Protein AF-A0A9E5Z698-F1 (afdb_monomer_lite)

Structure (mmCIF, N/CA/C/O backbone):
data_AF-A0A9E5Z698-F1
#
_entry.id   AF-A0A9E5Z698-F1
#
loop_
_atom_site.group_PDB
_atom_site.id
_atom_site.type_symbol
_atom_site.label_atom_id
_atom_site.label_alt_id
_atom_site.label_comp_id
_atom_site.label_asym_id
_atom_site.label_entity_id
_atom_site.label_seq_id
_atom_site.pdbx_PDB_ins_code
_atom_site.Cartn_x
_atom_site.Cartn_y
_atom_site.Cartn_z
_atom_site.occupancy
_atom_site.B_iso_or_equiv
_atom_site.auth_seq_id
_atom_site.auth_comp_id
_atom_site.auth_asym_id
_atom_site.auth_atom_id
_atom_site.pdbx_PDB_model_num
ATOM 1 N N . MET A 1 1 ? 15.692 11.406 37.529 1.00 31.20 1 MET A N 1
ATOM 2 C CA . MET A 1 1 ? 16.371 11.107 36.253 1.00 31.20 1 MET A CA 1
ATOM 3 C C . MET A 1 1 ? 15.359 10.442 35.340 1.00 31.20 1 MET A C 1
ATOM 5 O O . MET A 1 1 ? 14.757 9.471 35.776 1.00 31.20 1 MET A O 1
ATOM 9 N N . GLY A 1 2 ? 15.161 10.997 34.141 1.00 33.66 2 GLY A N 1
ATOM 10 C CA . GLY A 1 2 ? 14.439 10.350 33.042 1.00 33.66 2 GLY A CA 1
ATOM 11 C C . GLY A 1 2 ? 12.948 10.669 32.906 1.00 33.66 2 GLY A C 1
ATOM 12 O O . GLY A 1 2 ? 12.160 9.744 32.759 1.00 33.66 2 GLY A O 1
ATOM 13 N N . GLY A 1 3 ? 12.548 11.944 32.961 1.00 28.53 3 GLY A N 1
ATOM 14 C CA . GLY A 1 3 ? 11.295 12.363 32.324 1.00 28.53 3 GLY A CA 1
ATOM 15 C C . GLY A 1 3 ? 11.571 12.465 30.830 1.00 28.53 3 GLY A C 1
ATOM 16 O O . GLY A 1 3 ? 12.417 13.264 30.448 1.00 28.53 3 GLY A O 1
ATOM 17 N N . GLY A 1 4 ? 10.965 11.586 30.032 1.00 28.39 4 GLY A N 1
ATOM 18 C CA . GLY A 1 4 ? 11.134 11.583 28.583 1.00 28.39 4 GLY A CA 1
ATOM 19 C C . GLY A 1 4 ? 10.630 12.896 28.005 1.00 28.39 4 GLY A C 1
ATOM 20 O O . GLY A 1 4 ? 9.456 13.230 28.174 1.00 28.39 4 GLY A O 1
ATOM 21 N N . ASP A 1 5 ? 11.535 13.631 27.369 1.00 34.22 5 ASP A N 1
ATOM 22 C CA . ASP A 1 5 ? 11.196 14.793 26.568 1.00 34.22 5 ASP A CA 1
ATOM 23 C C . ASP A 1 5 ? 10.186 14.370 25.498 1.00 34.22 5 ASP A C 1
ATOM 25 O O . AS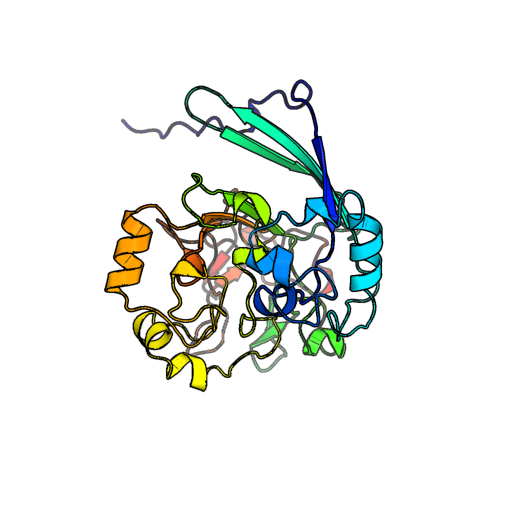P A 1 5 ? 10.372 13.391 24.770 1.00 34.22 5 ASP A O 1
ATOM 29 N N . ALA A 1 6 ? 9.064 15.083 25.462 1.00 36.31 6 ALA A N 1
ATOM 30 C CA . ALA A 1 6 ? 8.099 14.965 24.391 1.00 36.31 6 ALA A CA 1
ATOM 31 C C . ALA A 1 6 ? 8.796 15.376 23.089 1.00 36.31 6 ALA A C 1
ATOM 33 O O . ALA A 1 6 ? 9.269 16.506 22.982 1.00 36.31 6 ALA A O 1
ATOM 34 N N . LEU A 1 7 ? 8.854 14.459 22.121 1.00 40.78 7 LEU A N 1
ATOM 35 C CA . LEU A 1 7 ? 9.274 14.745 20.752 1.00 40.78 7 LEU A CA 1
ATOM 36 C C . LEU A 1 7 ? 8.533 15.997 20.264 1.00 40.78 7 LEU A C 1
ATOM 38 O O . LEU A 1 7 ? 7.302 16.007 20.167 1.00 40.78 7 LEU A O 1
ATOM 42 N N . ALA A 1 8 ? 9.285 17.060 19.996 1.00 38.28 8 ALA A N 1
ATOM 43 C CA . ALA A 1 8 ? 8.793 18.299 19.418 1.00 38.28 8 ALA A CA 1
ATOM 44 C C . ALA A 1 8 ? 8.480 18.061 17.929 1.00 38.28 8 ALA A C 1
ATOM 46 O O . ALA A 1 8 ? 9.230 18.472 17.059 1.00 38.28 8 ALA A O 1
ATOM 47 N N . GLY A 1 9 ? 7.401 17.325 17.646 1.00 49.19 9 GLY A N 1
ATOM 48 C CA . GLY A 1 9 ? 7.034 16.895 16.294 1.00 49.19 9 GLY A CA 1
ATOM 49 C C . GLY A 1 9 ? 6.536 18.021 15.375 1.00 49.19 9 GLY A C 1
ATOM 50 O O . GLY A 1 9 ? 6.539 19.200 15.729 1.00 49.19 9 GLY A O 1
ATOM 51 N N . ALA A 1 10 ? 6.028 17.624 14.199 1.00 57.12 10 ALA A N 1
ATOM 52 C CA . ALA A 1 10 ? 5.515 18.434 13.074 1.00 57.12 10 ALA A CA 1
ATOM 53 C C . ALA A 1 10 ? 4.563 19.617 13.399 1.00 57.12 10 ALA A C 1
ATOM 55 O O . ALA A 1 10 ? 4.163 20.361 12.500 1.00 57.12 10 ALA A O 1
ATOM 56 N N . THR A 1 11 ? 4.174 19.798 14.662 1.00 60.88 11 THR A N 1
ATOM 57 C CA . THR A 1 11 ? 3.397 20.926 15.189 1.00 60.88 11 THR A CA 1
ATOM 58 C C . THR A 1 11 ? 4.158 22.253 15.201 1.00 60.88 11 THR A C 1
ATOM 60 O O . THR A 1 11 ? 3.515 23.296 15.270 1.00 60.88 11 THR A O 1
ATOM 63 N N . ASN A 1 12 ? 5.493 22.236 15.124 1.00 78.44 12 ASN A N 1
ATOM 64 C CA . ASN A 1 12 ? 6.317 23.455 15.118 1.00 78.44 12 ASN A CA 1
ATOM 65 C C . ASN A 1 12 ? 6.592 24.017 13.714 1.00 78.44 12 ASN A C 1
ATOM 67 O O . ASN A 1 12 ? 7.141 25.110 13.587 1.00 78.44 12 ASN A O 1
ATOM 71 N N . VAL A 1 13 ? 6.217 23.290 12.659 1.00 88.94 13 VAL A N 1
ATOM 72 C CA . VAL A 1 13 ? 6.387 23.754 11.280 1.00 88.94 13 VAL A CA 1
ATOM 73 C C . VAL A 1 13 ? 5.303 24.785 10.959 1.00 88.94 13 VAL A C 1
ATOM 75 O O . VAL A 1 13 ? 4.109 24.476 10.995 1.00 88.94 13 VAL A O 1
ATOM 78 N N . ASP A 1 14 ? 5.705 26.002 10.580 1.00 92.38 14 ASP A N 1
ATOM 79 C CA . ASP A 1 14 ? 4.789 26.986 9.995 1.00 92.38 14 ASP A CA 1
ATOM 80 C C . ASP A 1 14 ? 4.439 26.592 8.554 1.00 92.38 14 ASP A C 1
ATOM 82 O O . ASP A 1 14 ? 4.989 27.100 7.574 1.00 92.38 14 ASP A O 1
ATOM 86 N N . TRP A 1 15 ? 3.497 25.662 8.420 1.00 93.38 15 TRP A N 1
ATOM 87 C CA . TRP A 1 15 ? 3.056 25.151 7.127 1.00 93.38 15 TRP A CA 1
ATOM 88 C C . TRP A 1 15 ? 2.440 26.209 6.205 1.00 93.38 15 TRP A C 1
ATOM 90 O O . TRP A 1 15 ? 2.334 25.951 5.009 1.00 93.38 15 TRP A O 1
ATOM 100 N N . ALA A 1 16 ? 2.015 27.370 6.716 1.00 93.75 16 ALA A N 1
ATOM 101 C CA . ALA A 1 16 ? 1.515 28.444 5.859 1.00 93.75 16 ALA A CA 1
ATOM 102 C C . ALA A 1 16 ? 2.648 29.093 5.045 1.00 93.75 16 ALA A C 1
ATOM 104 O O . ALA A 1 16 ? 2.404 29.604 3.953 1.00 93.75 16 ALA A O 1
ATOM 105 N N . SER A 1 17 ? 3.883 29.032 5.552 1.00 94.69 17 SER A N 1
ATOM 106 C CA . SER A 1 17 ? 5.086 29.515 4.865 1.00 94.69 17 SER A CA 1
ATOM 107 C C . SER A 1 17 ? 5.696 28.498 3.889 1.00 94.69 17 SER A C 1
ATOM 109 O O . SER A 1 17 ? 6.473 28.874 3.010 1.00 94.69 17 SER A O 1
ATOM 111 N N . VAL A 1 18 ? 5.343 27.212 4.010 1.00 96.62 18 VAL A N 1
ATOM 112 C CA . VAL A 1 18 ? 5.910 26.133 3.190 1.00 96.62 18 VAL A CA 1
ATOM 113 C C . VAL A 1 18 ? 5.183 26.056 1.838 1.00 96.62 18 VAL A C 1
ATOM 115 O O . VAL A 1 18 ? 3.960 25.897 1.811 1.00 96.62 18 VAL A O 1
A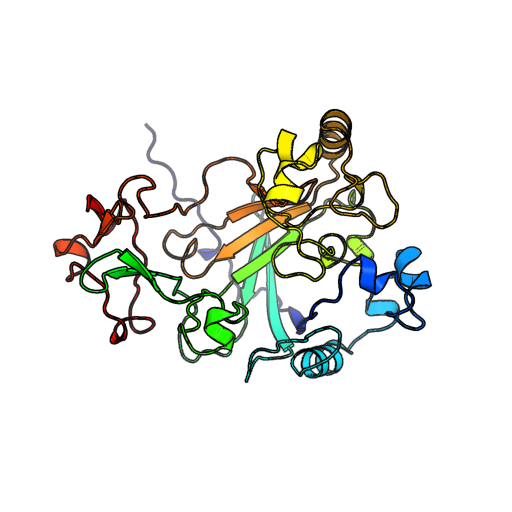TOM 118 N N . PRO A 1 19 ? 5.885 26.100 0.691 1.00 96.81 19 PRO A N 1
ATOM 119 C CA . PRO A 1 19 ? 5.248 25.984 -0.618 1.00 96.81 19 PRO A CA 1
ATOM 120 C C . PRO A 1 19 ? 4.471 24.674 -0.781 1.00 96.81 19 PRO A C 1
ATOM 122 O O . PRO A 1 19 ? 4.991 23.593 -0.513 1.00 96.81 19 PRO A O 1
ATOM 125 N N . THR A 1 20 ? 3.236 24.768 -1.274 1.00 98.00 20 THR A N 1
ATOM 126 C CA . THR A 1 20 ? 2.413 23.594 -1.595 1.00 98.00 20 THR A CA 1
ATOM 127 C C . THR A 1 20 ? 2.609 23.184 -3.049 1.00 98.00 20 THR A C 1
ATOM 129 O O . THR A 1 20 ? 2.486 24.003 -3.962 1.00 98.00 20 THR A O 1
ATOM 132 N N . LYS A 1 21 ? 2.879 21.897 -3.273 1.00 97.94 21 LYS A N 1
ATOM 133 C CA . LYS A 1 21 ? 2.807 21.251 -4.587 1.00 97.94 21 LYS A CA 1
ATOM 134 C C . LYS A 1 21 ? 1.516 20.452 -4.672 1.00 97.94 21 LYS A C 1
ATOM 136 O O . LYS A 1 21 ? 1.153 19.774 -3.721 1.00 97.94 21 LYS A O 1
ATOM 141 N N . THR A 1 22 ? 0.831 20.532 -5.807 1.00 97.38 22 THR A N 1
ATOM 142 C CA . THR A 1 22 ? -0.316 19.661 -6.083 1.00 97.38 22 THR A CA 1
ATOM 143 C C . THR A 1 22 ? 0.152 18.538 -6.995 1.00 97.38 22 THR A C 1
ATOM 145 O O . THR A 1 22 ? 0.669 18.808 -8.076 1.00 97.38 22 THR A O 1
ATOM 148 N N . ILE A 1 23 ? 0.004 17.302 -6.533 1.00 95.19 23 ILE A N 1
ATOM 149 C CA . ILE A 1 23 ? 0.318 16.076 -7.262 1.00 95.19 23 ILE A CA 1
ATOM 150 C C . ILE A 1 23 ? -1.016 15.416 -7.598 1.00 95.19 23 ILE A C 1
ATOM 152 O O . ILE A 1 23 ? -1.781 15.075 -6.696 1.00 95.19 23 ILE A O 1
ATOM 156 N N . LYS A 1 24 ? -1.314 15.246 -8.886 1.00 95.81 24 LYS A N 1
ATOM 157 C CA . LYS A 1 24 ? -2.514 14.528 -9.316 1.00 95.81 24 LYS A CA 1
ATOM 158 C C . LYS A 1 24 ? -2.231 13.029 -9.238 1.00 95.81 24 LYS A C 1
ATOM 160 O O . LYS A 1 24 ? -1.374 12.520 -9.949 1.00 95.81 24 LYS A O 1
ATOM 165 N N . LEU A 1 25 ? -2.919 12.337 -8.338 1.00 95.38 25 LEU A N 1
ATOM 166 C CA . LEU A 1 25 ? -2.913 10.880 -8.257 1.00 95.38 25 LEU A CA 1
ATOM 167 C C . LEU A 1 25 ? -4.099 10.336 -9.045 1.00 95.38 25 LEU A C 1
ATOM 169 O O . LEU A 1 25 ? -5.169 10.945 -9.035 1.00 95.38 25 LEU A O 1
ATOM 173 N N . PHE A 1 26 ? -3.936 9.171 -9.663 1.00 96.00 26 PHE A N 1
ATOM 174 C CA . PHE A 1 26 ? -5.009 8.496 -10.385 1.00 96.00 26 PHE A CA 1
ATOM 175 C C . PHE A 1 26 ? -5.160 7.038 -9.957 1.00 96.00 26 PHE A C 1
ATOM 177 O O . PHE A 1 26 ? -4.260 6.453 -9.354 1.00 96.00 26 PHE A O 1
ATOM 184 N N . TRP A 1 27 ? -6.328 6.467 -10.238 1.00 94.94 27 TRP A N 1
ATOM 185 C CA . TRP A 1 27 ? -6.622 5.060 -10.013 1.00 94.94 27 TRP A CA 1
ATOM 186 C C . TRP A 1 27 ? -5.911 4.190 -11.060 1.00 94.94 27 TRP A C 1
ATOM 188 O O . TRP A 1 27 ? -6.238 4.310 -12.237 1.00 94.94 27 TRP A O 1
ATOM 198 N N . PRO A 1 28 ? -4.961 3.317 -10.673 1.00 93.81 28 PRO A N 1
ATOM 199 C CA . PRO A 1 28 ? -4.134 2.597 -11.641 1.00 93.81 28 PRO A CA 1
ATOM 200 C C . PRO A 1 28 ? -4.783 1.313 -12.185 1.00 93.81 28 PRO A C 1
ATOM 202 O O . PRO A 1 28 ? -4.219 0.697 -13.089 1.00 93.81 28 PRO A O 1
ATOM 205 N N . GLY A 1 29 ? -5.926 0.886 -11.635 1.00 93.44 29 GLY A N 1
ATOM 206 C CA . GLY A 1 29 ? -6.492 -0.440 -11.895 1.00 93.44 29 GLY A CA 1
ATOM 207 C C . GLY A 1 29 ? -5.489 -1.568 -11.623 1.00 93.44 29 GLY A C 1
ATOM 208 O O . GLY A 1 29 ? -4.556 -1.422 -10.830 1.00 93.44 29 GLY A O 1
ATOM 209 N N . GLN A 1 30 ? -5.651 -2.681 -12.328 1.00 93.88 30 GLN A N 1
ATOM 210 C CA . GLN A 1 30 ? -4.790 -3.865 -12.297 1.00 93.88 30 GLN A CA 1
ATOM 211 C C . GLN A 1 30 ? -3.636 -3.781 -13.317 1.00 93.88 30 GLN A C 1
ATOM 213 O O . GLN A 1 30 ? -3.259 -4.774 -13.930 1.00 93.88 30 GLN A O 1
ATOM 218 N N . SER A 1 31 ? -3.050 -2.592 -13.512 1.00 95.56 31 SER A N 1
ATOM 219 C CA . SER A 1 31 ? -1.882 -2.387 -14.388 1.00 95.56 31 SER A CA 1
ATOM 220 C C . SER A 1 31 ? -0.585 -2.875 -13.728 1.00 95.56 31 SER A C 1
ATOM 222 O O . SER A 1 31 ? 0.236 -2.091 -13.254 1.00 95.56 31 SER A O 1
ATOM 224 N N . THR A 1 32 ? -0.403 -4.190 -13.644 1.00 97.06 32 THR A N 1
ATOM 225 C CA . THR A 1 32 ? 0.756 -4.803 -12.979 1.00 97.06 32 THR A CA 1
ATOM 226 C C . THR A 1 32 ? 2.066 -4.594 -13.746 1.00 97.06 32 THR A C 1
ATOM 228 O O . THR A 1 32 ? 2.102 -4.188 -14.909 1.00 97.06 32 THR A O 1
ATOM 231 N N . TYR A 1 33 ? 3.181 -4.886 -13.082 1.00 97.50 33 TYR A N 1
ATOM 232 C CA . TYR A 1 33 ? 4.534 -4.884 -13.622 1.00 97.50 33 TYR A CA 1
ATOM 233 C C . TYR A 1 33 ? 4.625 -5.725 -14.895 1.00 97.50 33 TYR A C 1
ATOM 235 O O . TYR A 1 33 ? 5.267 -5.303 -15.861 1.00 97.50 33 TYR A O 1
ATOM 243 N N . GLN A 1 34 ? 3.971 -6.888 -14.884 1.00 97.25 34 GLN A N 1
ATOM 244 C CA . GLN A 1 34 ? 3.877 -7.812 -16.004 1.00 97.25 34 GLN A CA 1
ATOM 245 C C . GLN A 1 34 ? 3.001 -7.236 -17.116 1.00 97.25 34 GLN A C 1
ATOM 247 O O . GLN A 1 34 ? 3.456 -7.173 -18.259 1.00 97.25 34 GLN A O 1
ATOM 252 N N . TRP A 1 35 ? 1.806 -6.721 -16.795 1.00 97.19 35 TRP A N 1
ATOM 253 C CA . TRP A 1 35 ? 0.937 -6.087 -17.789 1.00 97.19 35 TRP A CA 1
ATOM 254 C C . TRP A 1 35 ? 1.653 -4.955 -18.534 1.00 97.19 35 TRP A C 1
ATOM 256 O O . TRP A 1 35 ? 1.684 -4.944 -19.767 1.00 97.19 35 TRP A O 1
ATOM 266 N N . LEU A 1 36 ? 2.322 -4.063 -17.795 1.00 97.00 36 LEU A N 1
ATOM 267 C CA . LEU A 1 36 ? 3.066 -2.921 -18.335 1.00 97.00 36 LEU A CA 1
ATOM 268 C C . LEU A 1 36 ? 4.200 -3.314 -19.298 1.00 97.00 36 LEU A C 1
ATOM 270 O O . LEU A 1 36 ? 4.611 -2.503 -20.130 1.00 97.00 36 LEU A O 1
ATOM 274 N N . ARG A 1 37 ? 4.719 -4.541 -19.185 1.00 97.00 37 ARG A N 1
ATOM 275 C CA . ARG A 1 37 ? 5.798 -5.101 -20.022 1.00 97.00 37 ARG A CA 1
ATOM 276 C C . ARG A 1 37 ? 5.281 -6.050 -21.097 1.00 97.00 37 ARG A C 1
ATOM 278 O O . ARG A 1 37 ? 6.028 -6.440 -21.996 1.00 97.00 37 ARG A O 1
ATOM 285 N N . SER A 1 38 ? 3.999 -6.386 -21.053 1.00 96.50 38 SER A N 1
ATOM 286 C CA . SER A 1 38 ? 3.346 -7.245 -22.031 1.00 96.50 38 SER A CA 1
ATOM 287 C C . SER A 1 38 ? 2.900 -6.459 -23.275 1.00 96.50 38 SER A C 1
ATOM 289 O O . SER A 1 38 ? 2.701 -5.245 -23.206 1.00 96.50 38 SER A O 1
ATOM 291 N N . PRO A 1 39 ? 2.652 -7.125 -24.418 1.00 96.31 39 PRO A N 1
ATOM 292 C CA . PRO A 1 39 ? 2.066 -6.488 -25.602 1.00 96.31 39 PRO A CA 1
ATOM 293 C C . PRO A 1 39 ? 0.713 -5.787 -25.372 1.00 96.31 39 PRO A C 1
ATOM 295 O O . PRO A 1 39 ? 0.286 -4.998 -26.220 1.00 96.31 39 PRO A O 1
ATOM 298 N N . GLU A 1 40 ? 0.030 -6.063 -24.256 1.00 95.25 40 GLU A N 1
ATOM 299 C CA . GLU A 1 40 ? -1.229 -5.412 -23.885 1.00 95.25 40 GLU A CA 1
ATOM 300 C C . GLU A 1 40 ? -1.035 -3.936 -23.523 1.00 95.25 40 GLU A C 1
ATOM 302 O O . GLU A 1 40 ? -1.906 -3.114 -23.828 1.00 95.25 40 GLU A O 1
ATOM 307 N N . HIS A 1 41 ? 0.149 -3.561 -23.020 1.00 95.75 41 HIS A N 1
ATOM 308 C CA . HIS A 1 41 ? 0.581 -2.168 -22.907 1.00 95.75 41 HIS A CA 1
ATOM 309 C C . HIS A 1 41 ? 1.040 -1.638 -24.279 1.00 95.75 41 HIS A C 1
ATOM 311 O O . HIS A 1 41 ? 2.214 -1.374 -24.566 1.00 95.75 41 HIS A O 1
ATOM 317 N N . LYS A 1 42 ? 0.065 -1.559 -25.190 1.00 92.31 42 LYS A N 1
ATOM 318 C CA . LYS A 1 42 ? 0.253 -1.338 -26.627 1.00 92.31 42 LYS A CA 1
ATOM 319 C C . LYS A 1 42 ? 1.165 -0.147 -26.911 1.00 92.31 42 LYS A C 1
ATOM 321 O O . LYS A 1 42 ? 0.828 0.988 -26.585 1.00 92.31 42 LYS A O 1
ATOM 326 N N . ARG A 1 43 ? 2.234 -0.401 -27.676 1.00 89.00 43 ARG A N 1
ATOM 327 C CA . ARG A 1 43 ? 3.207 0.601 -28.166 1.00 89.00 43 ARG A CA 1
ATOM 328 C C . ARG A 1 43 ? 4.081 1.245 -27.075 1.00 89.00 43 ARG A C 1
ATOM 330 O O . ARG A 1 43 ? 4.775 2.204 -27.392 1.00 89.00 43 ARG A O 1
ATOM 337 N N . ALA A 1 44 ? 4.055 0.728 -25.846 1.00 94.94 44 ALA A N 1
ATOM 338 C CA . ALA A 1 44 ? 4.850 1.234 -24.723 1.00 94.94 44 ALA A CA 1
ATOM 339 C C . ALA A 1 44 ? 5.537 0.119 -23.908 1.00 94.94 44 ALA A C 1
ATOM 341 O O . ALA A 1 44 ? 6.349 0.394 -23.025 1.00 94.94 44 ALA A O 1
ATOM 342 N N . ASN A 1 45 ? 5.252 -1.152 -24.197 1.00 95.75 45 ASN A N 1
ATOM 343 C CA . ASN A 1 45 ? 5.783 -2.277 -23.437 1.00 95.75 45 ASN A CA 1
ATOM 344 C C . ASN A 1 45 ? 7.310 -2.417 -23.546 1.00 95.75 45 ASN A C 1
ATOM 346 O O . ASN A 1 45 ? 7.976 -2.603 -22.533 1.00 95.75 45 ASN A O 1
ATOM 350 N N . LEU A 1 46 ? 7.879 -2.247 -24.746 1.00 96.38 46 LEU A N 1
ATOM 351 C CA . LEU A 1 46 ? 9.334 -2.290 -24.952 1.00 96.38 46 LEU A CA 1
ATOM 352 C C . LEU A 1 46 ? 10.041 -1.143 -24.222 1.00 96.38 46 LEU A C 1
ATOM 354 O O . LEU A 1 46 ? 11.011 -1.368 -23.512 1.00 96.38 46 LEU A O 1
ATOM 358 N N . GLN A 1 47 ? 9.493 0.067 -24.323 1.00 97.06 47 GLN A N 1
ATOM 359 C CA . GLN A 1 47 ? 9.978 1.252 -23.614 1.00 97.06 47 GLN A CA 1
ATOM 360 C C . GLN A 1 47 ? 9.962 1.044 -22.096 1.00 97.06 47 GLN A C 1
ATOM 362 O O . GLN A 1 47 ? 10.879 1.450 -21.385 1.00 97.06 47 GLN A O 1
ATOM 367 N N . THR A 1 48 ? 8.926 0.370 -21.596 1.00 96.31 48 THR A N 1
ATOM 368 C CA . THR A 1 48 ? 8.809 0.036 -20.177 1.00 96.31 48 THR A CA 1
ATOM 369 C C . THR A 1 48 ? 9.858 -0.992 -19.744 1.00 96.31 48 THR A C 1
ATOM 371 O O . THR A 1 48 ? 10.440 -0.852 -18.668 1.00 96.31 48 THR A O 1
ATOM 374 N N . ILE A 1 49 ? 10.135 -2.008 -20.569 1.00 95.81 49 ILE A N 1
ATOM 375 C CA . ILE A 1 49 ? 11.218 -2.978 -20.328 1.00 95.81 49 ILE A CA 1
ATOM 376 C C . ILE A 1 49 ? 12.576 -2.263 -20.286 1.00 95.81 49 ILE A C 1
ATOM 378 O O . ILE A 1 49 ? 13.391 -2.552 -19.419 1.00 95.81 49 ILE A O 1
ATOM 382 N N . GLU A 1 50 ? 12.786 -1.275 -21.157 1.00 96.44 50 GLU A N 1
ATOM 383 C CA . GLU A 1 50 ? 14.003 -0.452 -21.220 1.00 96.44 50 GLU A CA 1
ATOM 384 C C . GLU A 1 50 ? 14.129 0.578 -20.076 1.00 96.44 50 GLU A C 1
ATOM 386 O O . GLU A 1 50 ? 15.079 1.361 -20.050 1.00 96.44 50 GLU A O 1
ATOM 391 N N . GLY A 1 51 ? 13.194 0.601 -19.119 1.00 96.12 51 GLY A N 1
ATOM 392 C CA . GLY A 1 51 ? 13.269 1.480 -17.949 1.00 96.12 51 GLY A CA 1
ATOM 393 C C . GLY A 1 51 ? 12.756 2.904 -18.186 1.00 96.12 51 GLY A C 1
ATOM 394 O O . GLY A 1 51 ? 12.942 3.771 -17.326 1.00 96.12 51 GLY A O 1
ATOM 395 N N . GLN A 1 52 ? 12.096 3.176 -19.320 1.00 97.25 52 GLN A N 1
ATOM 396 C CA . GLN A 1 52 ? 11.568 4.506 -19.629 1.00 97.25 52 GLN A CA 1
ATOM 397 C C . GLN A 1 52 ? 10.530 4.946 -18.587 1.00 97.25 52 GLN A C 1
ATOM 399 O O . GLN A 1 52 ? 9.738 4.146 -18.084 1.00 97.25 52 GLN A O 1
ATOM 404 N N . ALA A 1 53 ? 10.540 6.242 -18.264 1.00 97.19 53 ALA A N 1
ATOM 405 C CA . ALA A 1 53 ? 9.601 6.815 -17.313 1.00 97.19 53 ALA A CA 1
ATOM 406 C C . ALA A 1 53 ? 8.177 6.873 -17.877 1.00 97.19 53 ALA A C 1
ATOM 408 O O . ALA A 1 53 ? 7.985 7.231 -19.042 1.00 97.19 53 ALA A O 1
ATOM 409 N N . CYS A 1 54 ? 7.175 6.621 -17.030 1.00 94.81 54 CYS A N 1
ATOM 410 C CA . CYS A 1 54 ? 5.760 6.645 -17.425 1.00 94.81 54 CYS A CA 1
ATOM 411 C C . CYS A 1 54 ? 5.367 8.001 -18.036 1.00 94.81 54 CYS A C 1
ATOM 413 O O . CYS A 1 54 ? 4.686 8.075 -19.058 1.00 94.81 54 CYS A O 1
ATOM 415 N N . THR A 1 55 ? 5.875 9.088 -17.450 1.00 94.69 55 THR A N 1
ATOM 416 C CA . THR A 1 55 ? 5.629 10.471 -17.882 1.00 94.69 55 THR A CA 1
ATOM 417 C C . THR A 1 55 ? 6.289 10.829 -19.210 1.00 94.69 55 THR A C 1
ATOM 419 O O . THR A 1 55 ? 5.994 11.881 -19.761 1.00 94.69 55 THR A O 1
ATOM 422 N N . ALA A 1 56 ? 7.150 9.980 -19.775 1.00 95.56 56 ALA A N 1
ATOM 423 C CA . ALA A 1 56 ? 7.653 10.215 -21.123 1.00 95.56 56 ALA A CA 1
ATOM 424 C C . ALA A 1 56 ? 6.562 10.018 -22.193 1.00 95.56 56 ALA A C 1
ATOM 426 O O . ALA A 1 56 ? 6.673 10.591 -23.275 1.00 95.56 56 ALA A O 1
ATOM 427 N N . CYS A 1 57 ? 5.522 9.232 -21.886 1.00 95.62 57 CYS A N 1
ATOM 428 C CA . CYS A 1 57 ? 4.356 9.034 -22.751 1.00 95.62 57 CYS A CA 1
ATOM 429 C C . CYS A 1 57 ? 3.072 9.618 -22.140 1.00 95.62 57 CYS A C 1
ATOM 431 O O . CYS A 1 57 ? 2.315 10.257 -22.856 1.00 95.62 57 CYS A O 1
ATOM 433 N N . HIS A 1 58 ? 2.865 9.458 -20.827 1.00 94.50 58 HIS A N 1
ATOM 434 C CA . HIS A 1 58 ? 1.609 9.775 -20.128 1.00 94.50 58 HIS A CA 1
ATOM 435 C C . HIS A 1 58 ? 1.629 11.107 -19.358 1.00 94.50 58 HIS A C 1
ATOM 437 O O . HIS A 1 58 ? 1.011 11.239 -18.300 1.00 94.50 58 HIS A O 1
ATOM 443 N N . LEU A 1 59 ? 2.385 12.104 -19.826 1.00 94.25 59 LEU A N 1
ATOM 444 C CA . LEU A 1 59 ? 2.468 13.392 -19.133 1.00 94.25 59 LEU A CA 1
ATOM 445 C C . LEU A 1 59 ? 1.119 14.130 -19.167 1.00 94.25 59 LEU A C 1
ATOM 447 O O . LEU A 1 59 ? 0.643 14.479 -20.244 1.00 94.25 59 LEU A O 1
ATOM 451 N N . ASN A 1 60 ? 0.575 14.471 -17.994 1.00 94.19 60 ASN A N 1
ATOM 452 C CA . ASN A 1 60 ? -0.719 15.151 -17.824 1.00 94.19 60 ASN A CA 1
ATOM 453 C C . ASN A 1 60 ? -1.946 14.319 -18.254 1.00 94.19 60 ASN A C 1
ATOM 455 O O . ASN A 1 60 ? -3.015 14.884 -18.494 1.00 94.19 60 ASN A O 1
ATOM 459 N N . GLU A 1 61 ? -1.813 12.994 -18.360 1.00 96.00 61 GLU A N 1
ATOM 460 C CA . GLU A 1 61 ? -2.915 12.090 -18.722 1.00 96.00 61 GLU A CA 1
ATOM 461 C C . GLU A 1 61 ? -3.601 11.458 -17.498 1.00 96.00 61 GLU A C 1
ATOM 463 O O . GLU A 1 61 ? -4.524 10.659 -17.646 1.00 96.00 61 GLU A O 1
ATOM 468 N N . GLU A 1 62 ? -3.193 11.809 -16.273 1.00 95.62 62 GLU A N 1
ATOM 469 C CA . GLU A 1 62 ? -3.663 11.169 -15.037 1.00 95.62 62 GLU A CA 1
ATOM 470 C C . GLU A 1 62 ? -5.190 11.251 -14.884 1.00 95.62 62 GLU A C 1
ATOM 472 O O . GLU A 1 62 ? -5.823 10.307 -14.415 1.00 95.62 62 GLU A O 1
ATOM 477 N N . GLU A 1 63 ? -5.801 12.359 -15.316 1.00 96.38 63 GLU A N 1
ATOM 478 C CA . GLU A 1 63 ? -7.257 12.547 -15.271 1.00 96.38 63 GLU A CA 1
ATOM 479 C C . GLU A 1 63 ? -8.010 11.665 -16.263 1.00 96.38 63 GLU A C 1
ATOM 481 O O . GLU A 1 63 ? -9.012 11.046 -15.899 1.00 96.38 63 GLU A O 1
ATOM 486 N N . GLU A 1 64 ? -7.518 11.569 -17.496 1.00 96.00 64 GLU A N 1
ATOM 487 C CA . GLU A 1 64 ? -8.112 10.701 -18.509 1.00 96.00 64 GLU A CA 1
ATOM 488 C C . GLU A 1 64 ? -7.964 9.230 -18.108 1.00 96.00 64 GLU A C 1
ATOM 490 O O . GLU A 1 64 ? -8.954 8.495 -18.074 1.00 96.00 64 GLU A O 1
ATOM 495 N N . MET A 1 65 ? -6.749 8.815 -17.737 1.00 95.44 65 MET A N 1
ATOM 496 C CA . MET A 1 65 ? -6.462 7.442 -17.325 1.00 95.44 65 MET A CA 1
ATOM 497 C C . MET A 1 65 ? -7.275 7.045 -16.095 1.00 95.44 65 MET A C 1
ATOM 499 O O . MET A 1 65 ? -7.960 6.024 -16.115 1.00 95.44 65 MET A O 1
ATOM 503 N N . GLY A 1 66 ? -7.259 7.871 -15.045 1.00 96.19 66 GLY A N 1
ATOM 504 C CA . GLY A 1 66 ? -7.979 7.591 -13.809 1.00 96.19 66 GLY A CA 1
ATOM 505 C C . GLY A 1 66 ? -9.478 7.419 -14.024 1.00 96.19 66 GLY A C 1
ATOM 506 O O . GLY A 1 66 ? -10.063 6.467 -13.517 1.00 96.19 66 GLY A O 1
ATOM 507 N N . ASN A 1 67 ? -10.107 8.302 -14.807 1.00 96.06 67 ASN A N 1
ATOM 508 C CA . ASN A 1 67 ? -11.545 8.223 -15.085 1.00 96.06 67 ASN A CA 1
ATOM 509 C C . ASN A 1 67 ? -11.914 7.043 -15.994 1.00 96.06 67 ASN A C 1
ATOM 511 O O . ASN A 1 67 ? -13.014 6.504 -15.884 1.00 96.06 67 ASN A O 1
ATOM 515 N N . LYS A 1 68 ? -10.998 6.614 -16.866 1.00 95.31 68 LYS A N 1
ATOM 516 C CA . LYS A 1 68 ? -11.177 5.421 -17.698 1.00 95.31 68 LYS A CA 1
ATOM 517 C C . LYS A 1 68 ? -11.043 4.122 -16.898 1.00 95.31 68 LYS A C 1
ATOM 519 O O . LYS A 1 68 ? -11.712 3.151 -17.224 1.00 95.31 68 LYS A O 1
ATOM 524 N N . LEU A 1 69 ? -10.198 4.099 -15.869 1.00 95.12 69 LEU A N 1
ATOM 525 C CA . LEU A 1 69 ? -9.898 2.894 -15.087 1.00 95.12 69 LEU A CA 1
ATOM 526 C C . LEU A 1 69 ? -10.875 2.637 -13.930 1.00 95.12 69 LEU A C 1
ATOM 528 O O . LEU A 1 69 ? -10.786 1.598 -13.293 1.00 95.12 69 LEU A O 1
ATOM 532 N N . ILE A 1 70 ? -11.803 3.553 -13.643 1.00 94.56 70 ILE A N 1
ATOM 533 C CA . ILE A 1 70 ? -12.858 3.362 -12.624 1.00 94.56 70 ILE A CA 1
ATOM 534 C C . ILE A 1 70 ? -14.188 2.860 -13.202 1.00 94.56 70 ILE A C 1
ATOM 536 O O . ILE A 1 70 ? -15.192 2.823 -12.493 1.00 94.56 70 ILE A O 1
ATOM 540 N N . VAL A 1 71 ? -14.215 2.518 -14.488 1.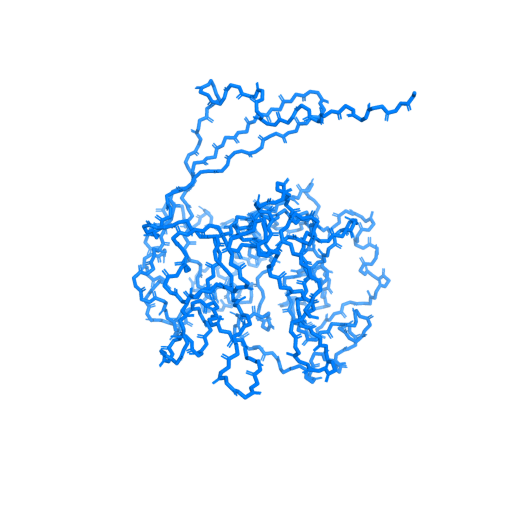00 94.00 71 VAL A N 1
ATOM 541 C CA . VAL A 1 71 ? -15.341 1.850 -15.154 1.00 94.00 71 VAL A CA 1
ATOM 542 C C . VAL A 1 71 ? -14.898 0.466 -15.610 1.00 94.00 71 VAL A C 1
ATOM 544 O O . VAL A 1 71 ? -13.704 0.241 -15.786 1.00 94.00 71 VAL A O 1
ATOM 547 N N . GLU A 1 72 ? -15.846 -0.449 -15.806 1.00 94.50 72 GLU A N 1
ATOM 548 C CA . GLU A 1 72 ? -15.544 -1.845 -16.134 1.00 94.50 72 GLU A CA 1
ATOM 549 C C . GLU A 1 72 ? -14.704 -1.937 -17.415 1.00 94.50 72 GLU A C 1
ATOM 551 O O . GLU A 1 72 ? -15.078 -1.399 -18.462 1.00 94.50 72 GLU A O 1
ATOM 556 N N . ASN A 1 73 ? -13.540 -2.576 -17.310 1.00 93.31 73 ASN A N 1
ATOM 557 C CA . ASN A 1 73 ? -12.624 -2.826 -18.418 1.00 93.31 73 ASN A CA 1
ATOM 558 C C . ASN A 1 73 ? -11.645 -3.962 -18.064 1.00 93.31 73 ASN A C 1
ATOM 560 O O . ASN A 1 73 ? -11.647 -4.451 -16.938 1.00 93.31 73 ASN A O 1
ATOM 564 N N . ASP A 1 74 ? -10.771 -4.336 -19.000 1.00 91.50 74 ASP A N 1
ATOM 565 C CA . ASP A 1 74 ? -9.806 -5.432 -18.813 1.00 91.50 74 ASP A CA 1
ATOM 566 C C . ASP A 1 74 ? -8.877 -5.243 -17.592 1.00 91.50 74 ASP A C 1
ATOM 568 O O . ASP A 1 74 ? -8.473 -6.220 -16.972 1.00 91.50 74 ASP A O 1
ATOM 572 N N . LEU A 1 75 ? -8.559 -3.997 -17.217 1.00 94.00 75 LEU A N 1
ATOM 573 C CA . LEU A 1 75 ? -7.739 -3.649 -16.048 1.00 94.00 75 LEU A CA 1
ATOM 574 C C . LEU A 1 75 ? -8.557 -3.349 -14.786 1.00 94.00 75 LEU A C 1
ATOM 576 O O . LEU A 1 75 ? -7.978 -3.139 -13.726 1.00 94.00 75 LEU A O 1
ATOM 580 N N . GLU A 1 76 ? -9.881 -3.277 -14.869 1.00 93.06 76 GLU A N 1
ATOM 581 C CA . GLU A 1 76 ? -10.754 -3.085 -13.708 1.00 93.06 76 GLU A CA 1
ATOM 582 C C . GLU A 1 76 ? -12.059 -3.859 -13.948 1.00 93.06 76 GLU A C 1
ATOM 584 O O . GLU A 1 76 ? -13.072 -3.267 -14.329 1.00 93.06 76 GLU A O 1
ATOM 589 N N . PRO A 1 77 ? -12.053 -5.191 -13.764 1.00 90.56 77 PRO A N 1
ATOM 590 C CA . PRO A 1 77 ? -13.223 -6.022 -14.046 1.00 90.56 77 PRO A CA 1
ATOM 591 C C . PRO A 1 77 ? -14.354 -5.835 -13.024 1.00 90.56 77 PRO A C 1
ATOM 593 O O . PRO A 1 77 ? -15.500 -6.163 -13.308 1.00 90.56 77 PRO A O 1
ATOM 596 N N . MET A 1 78 ? -14.052 -5.312 -11.830 1.00 89.62 78 MET A N 1
ATOM 597 C CA . MET A 1 78 ? -15.034 -5.069 -10.765 1.00 89.62 78 MET A CA 1
ATOM 598 C C . MET A 1 78 ? -14.874 -3.656 -10.177 1.00 89.62 78 MET A C 1
ATOM 600 O O . MET A 1 78 ? -14.380 -3.500 -9.055 1.00 89.62 78 MET A O 1
ATOM 604 N N . PRO A 1 79 ? -15.244 -2.604 -10.930 1.00 92.38 79 PRO A N 1
ATOM 605 C CA . PRO A 1 79 ? -15.072 -1.228 -10.484 1.00 92.38 79 PRO A CA 1
ATOM 606 C C . PRO A 1 79 ? -15.965 -0.903 -9.281 1.00 92.38 79 PRO A C 1
ATOM 608 O O . PRO A 1 79 ? -17.135 -1.274 -9.213 1.00 92.38 79 PRO A O 1
ATOM 611 N N . VAL A 1 80 ? -15.450 -0.103 -8.346 1.00 91.06 80 VAL A N 1
ATOM 612 C CA . VAL A 1 80 ? -16.266 0.413 -7.235 1.00 91.06 80 VAL A CA 1
ATOM 613 C C . VAL A 1 80 ? -17.140 1.571 -7.717 1.00 91.06 80 VAL A C 1
ATOM 615 O O . VAL A 1 80 ? -16.627 2.627 -8.093 1.00 91.06 80 VAL A O 1
ATOM 618 N N . GLU A 1 81 ? -18.458 1.416 -7.601 1.00 87.75 81 GLU A N 1
ATOM 619 C CA . GLU A 1 81 ? -19.422 2.457 -7.965 1.00 87.75 81 GLU A CA 1
ATOM 620 C C . GLU A 1 81 ? -19.134 3.800 -7.262 1.00 87.75 81 GLU A C 1
ATOM 622 O O . GLU A 1 81 ? -18.862 3.874 -6.057 1.00 87.75 81 GLU A O 1
ATOM 627 N N . GLY A 1 82 ? -19.188 4.887 -8.040 1.00 89.12 82 GLY A N 1
ATOM 628 C CA . GLY A 1 82 ? -19.031 6.259 -7.551 1.00 89.12 82 GLY A CA 1
ATOM 629 C C . GLY A 1 82 ? -17.619 6.620 -7.082 1.00 89.12 82 GLY A C 1
ATOM 630 O O . GLY A 1 82 ? -17.441 7.654 -6.444 1.00 89.12 82 GLY A O 1
ATOM 631 N N . LYS A 1 83 ? -16.612 5.783 -7.348 1.00 91.50 83 LYS A N 1
ATOM 632 C CA . LYS A 1 83 ? -15.220 6.040 -6.975 1.00 91.50 83 LYS A CA 1
ATOM 633 C C . LYS A 1 83 ? -14.621 7.199 -7.780 1.00 91.50 83 LYS A C 1
ATOM 635 O O . LYS A 1 83 ? -14.915 7.373 -8.954 1.00 91.50 83 LYS A O 1
ATOM 640 N N . ASN A 1 84 ? -13.726 7.962 -7.153 1.00 93.06 84 ASN A N 1
ATOM 641 C CA . ASN A 1 84 ? -12.940 8.972 -7.858 1.00 93.06 84 ASN A CA 1
ATOM 642 C C . ASN A 1 84 ? -11.837 8.311 -8.693 1.00 93.06 84 ASN A C 1
ATOM 644 O O . ASN A 1 84 ? -11.043 7.541 -8.148 1.00 93.06 84 ASN A O 1
ATOM 648 N N . GLY A 1 85 ? -11.746 8.683 -9.970 1.00 95.44 85 GLY A N 1
ATOM 649 C CA . GLY A 1 85 ? -10.638 8.298 -10.845 1.00 95.44 85 GLY A CA 1
ATOM 650 C C . GLY A 1 85 ? -9.345 9.028 -10.505 1.00 95.44 85 GLY A C 1
ATOM 651 O O . GLY A 1 85 ? -8.266 8.475 -10.687 1.00 95.44 85 GLY A O 1
ATOM 652 N N . VAL A 1 86 ? -9.453 10.237 -9.945 1.00 96.56 86 VAL A N 1
ATOM 653 C CA . VAL A 1 86 ? -8.313 11.062 -9.536 1.00 96.56 86 VAL A CA 1
ATOM 654 C C . VAL A 1 86 ? -8.502 11.732 -8.186 1.00 96.56 86 VAL A C 1
ATOM 656 O O . VAL A 1 86 ? -9.619 11.993 -7.736 1.00 96.56 86 VAL A O 1
ATOM 659 N N . ILE A 1 87 ? -7.378 12.040 -7.548 1.00 95.94 87 ILE A N 1
ATOM 660 C CA . ILE A 1 87 ? -7.298 12.836 -6.329 1.00 95.94 87 ILE A CA 1
ATOM 661 C C . ILE A 1 87 ? -6.155 13.839 -6.482 1.00 95.94 87 ILE A C 1
ATOM 663 O O . ILE A 1 87 ? -5.024 13.457 -6.775 1.00 95.94 87 ILE A O 1
ATOM 667 N N . ASP A 1 88 ? -6.436 15.112 -6.211 1.00 96.75 88 ASP A N 1
ATOM 668 C CA . ASP A 1 88 ? -5.397 16.130 -6.071 1.00 96.75 88 ASP A CA 1
ATOM 669 C C . ASP A 1 88 ? -4.806 16.054 -4.656 1.00 96.75 88 ASP A C 1
ATOM 671 O O . ASP A 1 88 ? -5.457 16.390 -3.659 1.00 96.75 88 ASP A O 1
ATOM 675 N N . LEU A 1 89 ? -3.564 15.583 -4.570 1.00 97.44 89 LEU A N 1
ATOM 676 C CA . LEU A 1 89 ? -2.787 15.514 -3.342 1.00 97.44 89 LEU A CA 1
ATOM 677 C C . LEU A 1 89 ? -1.984 16.805 -3.178 1.00 97.44 89 LEU A C 1
ATOM 679 O O . LEU A 1 89 ? -1.062 17.086 -3.941 1.00 97.44 89 LEU A O 1
ATOM 683 N N . GLN A 1 90 ? -2.294 17.577 -2.145 1.00 98.25 90 GLN A N 1
ATOM 684 C CA . GLN A 1 90 ? -1.444 18.673 -1.705 1.00 98.25 90 GLN A CA 1
ATOM 685 C C . GLN A 1 90 ? -0.297 18.112 -0.869 1.00 98.25 90 GLN A C 1
ATOM 687 O O . GLN A 1 90 ? -0.516 17.427 0.135 1.00 98.25 90 GLN A O 1
ATOM 692 N N . PHE A 1 91 ? 0.919 18.427 -1.289 1.00 97.50 91 PHE A N 1
ATOM 693 C CA . PHE A 1 91 ? 2.155 17.948 -0.703 1.00 97.50 91 PHE A CA 1
ATOM 694 C C . PHE A 1 91 ? 3.056 19.117 -0.313 1.00 97.50 91 PHE A C 1
ATOM 696 O O . PHE A 1 91 ? 3.277 20.047 -1.095 1.00 97.50 91 PHE A O 1
ATOM 703 N N . GLN A 1 92 ? 3.569 19.063 0.911 1.00 97.44 92 GLN A N 1
ATOM 704 C CA . GLN A 1 92 ? 4.514 20.022 1.468 1.00 97.44 92 GLN A CA 1
ATOM 705 C C . GLN A 1 92 ? 5.621 19.261 2.195 1.00 97.44 92 GLN A C 1
ATOM 707 O O . GLN A 1 92 ? 5.358 18.246 2.845 1.00 97.44 92 GLN A O 1
ATOM 712 N N . VAL A 1 93 ? 6.843 19.782 2.113 1.00 96.06 93 VAL A N 1
ATOM 713 C CA . VAL A 1 93 ? 8.009 19.233 2.810 1.00 96.06 93 VAL A CA 1
ATOM 714 C C . VAL A 1 93 ? 8.708 20.358 3.555 1.00 96.06 93 VAL A C 1
ATOM 716 O O . VAL A 1 93 ? 8.950 21.423 2.986 1.00 96.06 93 VAL A O 1
ATOM 719 N N . ALA A 1 94 ? 9.028 20.110 4.817 1.00 95.75 94 ALA A N 1
ATOM 720 C CA . ALA A 1 94 ? 9.904 20.935 5.636 1.00 95.75 94 ALA A CA 1
ATOM 721 C C . ALA A 1 94 ? 10.966 20.034 6.267 1.00 95.75 94 ALA A C 1
ATOM 723 O O . ALA A 1 94 ? 10.764 18.828 6.365 1.00 95.75 94 ALA A O 1
ATOM 724 N N . TYR A 1 95 ? 12.094 20.591 6.683 1.00 94.69 95 TYR A N 1
ATOM 725 C CA . TYR A 1 95 ? 13.135 19.833 7.370 1.00 94.69 95 TYR A CA 1
ATOM 726 C C . TYR A 1 95 ? 13.948 20.758 8.272 1.00 94.69 95 TYR A C 1
ATOM 728 O O . TYR A 1 95 ? 13.991 21.972 8.049 1.00 94.69 95 TYR A O 1
ATOM 736 N N . ASP A 1 96 ? 14.588 20.174 9.275 1.00 92.19 96 ASP A N 1
ATOM 737 C CA . ASP A 1 96 ? 15.597 20.820 10.107 1.00 92.19 96 ASP A CA 1
ATOM 738 C C . ASP A 1 96 ? 16.898 19.989 10.098 1.00 92.19 96 ASP A C 1
ATOM 740 O O . ASP A 1 96 ? 17.188 19.301 9.118 1.00 92.19 96 ASP A O 1
ATOM 744 N N . SER A 1 97 ? 17.752 20.128 11.116 1.00 93.69 97 SER A N 1
ATOM 745 C CA . SER A 1 97 ? 19.012 19.378 11.202 1.00 93.69 97 SER A CA 1
ATOM 746 C C . SER A 1 97 ? 18.846 17.916 11.619 1.00 93.69 97 SER A C 1
ATOM 748 O O . SER A 1 97 ? 19.806 17.158 11.495 1.00 93.69 97 SER A O 1
ATOM 750 N N . GLU A 1 98 ? 17.684 17.543 12.151 1.00 92.88 98 GLU A N 1
ATOM 751 C CA . GLU A 1 98 ? 17.400 16.224 12.721 1.00 92.88 98 GLU A CA 1
ATOM 752 C C . GLU A 1 98 ? 16.316 15.494 11.921 1.00 92.88 98 GLU A C 1
ATOM 754 O O . GLU A 1 98 ? 16.490 14.318 11.604 1.00 92.88 98 GLU A O 1
ATOM 759 N N . ASP A 1 99 ? 15.251 16.199 11.528 1.00 92.12 99 ASP A N 1
ATOM 760 C CA . ASP A 1 99 ? 14.037 15.599 10.985 1.00 92.12 99 ASP A CA 1
ATOM 761 C C . ASP A 1 99 ? 13.625 16.165 9.618 1.00 92.12 99 ASP A C 1
ATOM 763 O O . ASP A 1 99 ? 13.796 17.347 9.298 1.00 92.12 99 ASP A O 1
ATOM 767 N N . ALA A 1 100 ? 12.985 15.304 8.822 1.00 92.44 100 ALA A N 1
ATOM 768 C CA . ALA A 1 100 ? 12.216 15.683 7.643 1.00 92.44 100 ALA A CA 1
ATOM 769 C C . ALA A 1 100 ? 10.716 15.493 7.911 1.00 92.44 100 ALA A C 1
ATOM 771 O O . ALA A 1 100 ? 10.259 14.431 8.334 1.00 92.44 100 ALA A O 1
ATOM 772 N N . TYR A 1 101 ? 9.930 16.523 7.612 1.00 93.56 101 TYR A N 1
ATOM 773 C CA . TYR A 1 101 ? 8.492 16.573 7.836 1.00 93.56 101 TYR A CA 1
ATOM 774 C C . TYR A 1 101 ? 7.751 16.566 6.503 1.00 93.56 101 TYR A C 1
ATOM 776 O O . TYR A 1 101 ? 7.892 17.480 5.686 1.00 93.56 101 TYR A O 1
ATOM 784 N N . PHE A 1 102 ? 6.889 15.572 6.319 1.00 94.31 102 PHE A N 1
ATOM 785 C CA . PHE A 1 102 ? 6.059 15.419 5.128 1.00 94.31 102 PHE A CA 1
ATOM 786 C C . PHE A 1 102 ? 4.596 15.682 5.478 1.00 94.31 102 PHE A C 1
ATOM 788 O O . PHE A 1 102 ? 4.033 15.026 6.356 1.00 94.31 102 PHE A O 1
ATOM 795 N N . ARG A 1 103 ? 3.953 16.625 4.781 1.00 95.56 103 ARG A N 1
ATOM 796 C CA . ARG A 1 103 ? 2.521 16.901 4.938 1.00 95.56 103 ARG A CA 1
ATOM 797 C C . ARG A 1 103 ? 1.769 16.555 3.664 1.00 95.56 103 ARG A C 1
ATOM 799 O O . ARG A 1 103 ? 2.021 17.114 2.599 1.00 95.56 103 ARG A O 1
ATOM 806 N N . PHE A 1 104 ? 0.795 15.670 3.833 1.00 96.06 104 PHE A N 1
ATOM 807 C CA . PHE A 1 104 ? -0.111 15.190 2.801 1.00 96.06 104 PHE A CA 1
ATOM 808 C C . PHE A 1 104 ? -1.524 15.656 3.121 1.00 96.06 104 PHE A C 1
ATOM 810 O O . PHE A 1 104 ? -2.003 15.467 4.240 1.00 96.06 104 PHE A O 1
ATOM 817 N N . GLN A 1 105 ? -2.201 16.266 2.155 1.00 96.38 105 GLN A N 1
ATOM 818 C CA . GLN A 1 105 ? -3.594 16.668 2.305 1.00 96.38 105 GLN A CA 1
ATOM 819 C C . GLN A 1 105 ? -4.358 16.351 1.032 1.00 96.38 105 GLN A C 1
ATOM 821 O O . GLN A 1 105 ? -3.947 16.717 -0.064 1.00 96.38 105 GLN A O 1
ATOM 826 N N . TRP A 1 106 ? -5.499 15.699 1.180 1.00 95.25 106 TRP A N 1
ATOM 827 C CA . TRP A 1 106 ? -6.401 15.417 0.077 1.00 95.25 106 TRP A CA 1
ATOM 828 C C . TRP A 1 106 ? -7.838 15.554 0.558 1.00 95.25 106 TRP A C 1
ATOM 830 O O . TRP A 1 106 ? -8.140 15.433 1.749 1.00 95.25 106 TRP A O 1
ATOM 840 N N . LYS A 1 107 ? -8.746 15.802 -0.382 1.00 93.31 107 LYS A N 1
ATOM 841 C CA . LYS A 1 107 ? -10.178 15.769 -0.105 1.00 93.31 107 LYS A CA 1
ATOM 842 C C . LYS A 1 107 ? -10.673 14.338 -0.295 1.00 93.31 107 LYS A C 1
ATOM 844 O O . LYS A 1 107 ? -10.616 13.809 -1.402 1.00 93.31 107 LYS A O 1
ATOM 849 N N . THR A 1 108 ? -11.154 13.708 0.775 1.00 90.06 108 THR A N 1
ATOM 850 C CA . THR A 1 108 ? -11.827 12.407 0.660 1.00 90.06 108 THR A CA 1
ATOM 851 C C . THR A 1 108 ? -13.164 12.555 -0.076 1.00 90.06 108 THR A C 1
ATOM 853 O O . THR A 1 108 ? -13.800 13.611 -0.032 1.00 90.06 108 THR A O 1
ATOM 856 N N . LEU A 1 109 ? -13.592 11.491 -0.757 1.00 88.12 109 LEU A N 1
ATOM 857 C CA . LEU A 1 109 ? -14.920 11.409 -1.370 1.00 88.12 109 LEU A CA 1
ATOM 858 C C . LEU A 1 109 ? -16.023 11.283 -0.307 1.00 88.12 109 LEU A C 1
ATOM 860 O O . LEU A 1 109 ? -17.159 11.699 -0.519 1.00 88.12 109 LEU A O 1
ATOM 864 N N . ASN A 1 110 ? -15.695 10.683 0.837 1.00 88.12 110 ASN A N 1
ATOM 865 C CA . ASN A 1 110 ? -16.667 10.434 1.887 1.00 88.12 110 ASN A CA 1
ATOM 866 C C . ASN A 1 110 ? -17.063 11.750 2.578 1.00 88.12 110 ASN A C 1
ATOM 868 O O . ASN A 1 110 ? -16.220 12.590 2.881 1.00 88.12 110 ASN A O 1
ATOM 872 N N . SER A 1 111 ? -18.337 11.887 2.946 1.00 89.62 111 SER A N 1
ATOM 873 C CA . SER A 1 111 ? -18.813 12.972 3.821 1.00 89.62 111 SER A CA 1
ATOM 874 C C . SER A 1 111 ? -18.504 12.730 5.308 1.00 89.62 111 SER A C 1
ATOM 876 O O . SER A 1 111 ? -19.043 13.408 6.180 1.00 89.62 111 SER A O 1
ATOM 878 N N . TYR A 1 112 ? -17.694 11.715 5.604 1.00 89.31 112 TYR A N 1
ATOM 879 C CA . TYR A 1 112 ? -17.290 11.269 6.932 1.00 89.31 112 TYR A CA 1
ATOM 880 C C . TYR A 1 112 ? -15.800 10.919 6.911 1.00 89.31 112 TYR A C 1
ATOM 882 O O . TYR A 1 112 ? -15.239 10.622 5.856 1.00 89.31 112 TYR A O 1
ATOM 890 N N . ALA A 1 113 ? -15.162 10.906 8.079 1.00 87.50 113 ALA A N 1
ATOM 891 C CA . ALA A 1 113 ? -13.764 10.506 8.191 1.00 87.50 113 ALA A CA 1
ATOM 892 C C . ALA A 1 113 ? -13.594 9.001 7.899 1.00 87.50 113 ALA A C 1
ATOM 894 O O . ALA A 1 113 ? -14.367 8.176 8.398 1.00 87.50 113 ALA A O 1
ATOM 895 N N . GLY A 1 114 ? -12.574 8.619 7.125 1.00 91.31 114 GLY A N 1
ATOM 896 C CA . GLY A 1 114 ? -12.208 7.220 6.892 1.00 91.31 114 GLY A CA 1
ATOM 897 C C . GLY A 1 114 ? -11.494 6.588 8.086 1.00 91.31 114 GLY A C 1
ATOM 898 O O . GLY A 1 114 ? -10.379 6.094 7.959 1.00 91.31 114 GLY A O 1
ATOM 899 N N . THR A 1 115 ? -12.123 6.604 9.258 1.00 91.69 115 THR A N 1
ATOM 900 C CA . THR A 1 115 ? -11.564 6.088 10.519 1.00 91.69 115 THR A CA 1
ATOM 901 C C . THR A 1 115 ? -12.234 4.795 10.976 1.00 91.69 115 THR A C 1
ATOM 903 O O . THR A 1 115 ? -12.066 4.389 12.117 1.00 91.69 115 THR A O 1
ATOM 906 N N . ALA A 1 116 ? -12.996 4.127 10.103 1.00 92.94 116 ALA A N 1
ATOM 907 C CA . ALA A 1 116 ? -13.651 2.853 10.398 1.00 92.94 116 ALA A CA 1
ATOM 908 C C . ALA A 1 116 ? -12.887 1.672 9.779 1.00 92.94 116 ALA A C 1
ATOM 910 O O . ALA A 1 116 ? -12.327 1.782 8.694 1.00 92.94 116 ALA A O 1
ATOM 911 N N . HIS A 1 117 ? -12.910 0.517 10.435 1.00 93.88 117 HIS A N 1
ATOM 912 C CA . HIS A 1 117 ? -12.314 -0.732 9.956 1.00 93.88 117 HIS A CA 1
ATOM 913 C C . HIS A 1 117 ? -13.280 -1.890 10.269 1.00 93.88 117 HIS A C 1
ATOM 915 O O . HIS A 1 117 ? -14.077 -1.735 11.192 1.00 93.88 117 HIS A O 1
ATOM 921 N N . PRO A 1 118 ? -13.245 -3.027 9.541 1.00 94.44 118 PRO A N 1
ATOM 922 C CA . PRO A 1 118 ? -14.075 -4.194 9.838 1.00 94.44 118 PRO A CA 1
ATOM 923 C C . PRO A 1 118 ? -14.150 -4.542 11.326 1.00 94.44 118 PRO A C 1
ATOM 925 O O . PRO A 1 118 ? -13.120 -4.555 12.013 1.00 94.44 118 PRO A O 1
ATOM 928 N N . TYR A 1 119 ? -15.367 -4.831 11.790 1.00 94.12 119 TYR A N 1
ATOM 929 C CA . TYR A 1 119 ? -15.695 -5.132 13.185 1.00 94.12 119 TYR A CA 1
ATOM 930 C C . TYR A 1 119 ? -15.877 -6.637 13.394 1.00 94.12 119 TYR A C 1
ATOM 932 O O . TYR A 1 119 ? -16.059 -7.392 12.444 1.00 94.12 119 TYR A O 1
ATOM 940 N N . LEU A 1 120 ? -15.876 -7.064 14.657 1.00 94.06 120 LEU A N 1
ATOM 941 C CA . LEU A 1 120 ? -16.403 -8.363 15.063 1.00 94.06 120 LEU A CA 1
ATOM 942 C C . LEU A 1 120 ? -17.820 -8.139 15.614 1.00 94.06 120 LEU A C 1
ATOM 944 O O . LEU A 1 120 ? -18.005 -7.319 16.515 1.00 94.06 120 LEU A O 1
ATOM 948 N N . ARG A 1 121 ? -18.820 -8.821 15.056 1.00 94.06 121 ARG A N 1
ATOM 949 C CA . ARG A 1 121 ? -20.241 -8.676 15.391 1.00 94.06 121 ARG A CA 1
ATOM 950 C C . ARG A 1 121 ? -20.798 -10.001 15.889 1.00 94.06 121 ARG A C 1
ATOM 952 O O . ARG A 1 121 ? -20.650 -11.017 15.222 1.00 94.06 121 ARG A O 1
ATOM 959 N N . TYR A 1 122 ? -21.478 -9.960 17.028 1.00 93.31 122 TYR A N 1
ATOM 960 C CA . TYR A 1 122 ? -22.249 -11.090 17.530 1.00 93.31 122 TYR A CA 1
ATOM 961 C C . TYR A 1 122 ? -23.619 -11.121 16.847 1.00 93.31 122 TYR A C 1
ATOM 963 O O . TYR A 1 122 ? -24.328 -10.110 16.848 1.00 93.31 122 TYR A O 1
ATOM 971 N N . ASP A 1 123 ? -23.995 -12.252 16.255 1.00 90.88 123 ASP A N 1
ATOM 972 C CA . ASP A 1 123 ? -25.284 -12.424 15.568 1.00 90.88 123 ASP A CA 1
ATOM 973 C C . ASP A 1 123 ? -26.401 -12.967 16.485 1.00 90.88 123 ASP A C 1
ATOM 975 O O . ASP A 1 123 ? -27.545 -13.123 16.059 1.00 90.88 123 ASP A O 1
ATOM 979 N N . GLY A 1 124 ? -26.080 -13.219 17.759 1.00 92.19 124 GLY A N 1
ATOM 980 C CA . GLY A 1 124 ? -26.955 -13.884 18.728 1.00 92.19 124 GLY A CA 1
ATOM 981 C C . GLY A 1 124 ? -26.579 -15.343 18.999 1.00 92.19 124 GLY A C 1
ATOM 982 O O . GLY A 1 124 ? -27.134 -15.942 19.919 1.00 92.19 124 GLY A O 1
ATOM 983 N N . LYS A 1 125 ? -25.646 -15.909 18.225 1.00 93.12 125 LYS A N 1
ATOM 984 C CA . LYS A 1 125 ? -25.109 -17.263 18.388 1.00 93.12 125 LYS A CA 1
ATOM 985 C C . LYS A 1 125 ? -23.589 -17.247 18.437 1.00 93.12 125 LYS A C 1
ATOM 987 O O . LYS A 1 125 ? -23.019 -17.766 19.395 1.00 93.12 125 LYS A O 1
ATOM 992 N N . GLU A 1 126 ? -22.948 -16.618 17.461 1.00 93.81 126 GLU A N 1
ATOM 993 C CA . GLU A 1 126 ? -21.497 -16.597 17.312 1.00 93.81 126 GLU A CA 1
ATOM 994 C C . GLU A 1 126 ? -20.982 -15.236 16.808 1.00 93.81 126 GLU A C 1
ATOM 996 O O . GLU A 1 126 ? -21.738 -14.315 16.481 1.00 93.81 126 GLU A O 1
ATOM 1001 N N . TRP A 1 127 ? -19.661 -15.069 16.847 1.00 93.81 127 TRP A N 1
ATOM 1002 C CA . TRP A 1 127 ? -18.987 -13.844 16.433 1.00 93.81 127 TRP A CA 1
ATOM 1003 C C . TRP A 1 127 ? -18.501 -13.958 14.990 1.00 93.81 127 TRP A C 1
ATOM 1005 O O . TRP A 1 127 ? -17.739 -14.859 14.649 1.00 93.81 127 TRP A O 1
ATOM 1015 N N . HIS A 1 128 ? -18.868 -12.984 14.162 1.00 92.44 128 HIS A N 1
ATOM 1016 C CA . HIS A 1 128 ? -18.478 -12.916 12.756 1.00 92.44 128 HIS A CA 1
ATOM 1017 C C . HIS A 1 128 ? -17.805 -11.594 12.419 1.00 92.44 128 HIS A C 1
ATOM 1019 O O . HIS A 1 128 ? -18.053 -10.569 13.056 1.00 92.44 128 HIS A O 1
ATOM 1025 N N . ALA A 1 129 ? -16.976 -11.593 11.378 1.00 93.19 129 ALA A N 1
ATOM 1026 C CA . ALA A 1 129 ? -16.534 -10.344 10.778 1.00 93.19 129 ALA A CA 1
ATOM 1027 C C . ALA A 1 129 ? -17.742 -9.574 10.213 1.00 93.19 129 ALA A C 1
ATOM 1029 O O . ALA A 1 129 ? -18.677 -10.162 9.673 1.00 93.19 129 ALA A O 1
ATOM 1030 N N . PHE A 1 130 ? -17.726 -8.253 10.364 1.00 95.06 130 PHE A N 1
ATOM 1031 C CA . PHE A 1 130 ? -18.760 -7.361 9.861 1.00 95.06 130 PHE A CA 1
ATOM 1032 C C . PHE A 1 130 ? -18.138 -6.178 9.125 1.00 95.06 130 PHE A C 1
ATOM 1034 O O . PHE A 1 130 ? -17.389 -5.380 9.704 1.00 95.06 130 PHE A O 1
ATOM 1041 N N . GLY A 1 131 ? -18.509 -6.070 7.852 1.00 95.62 131 GLY A N 1
ATOM 1042 C CA . GLY A 1 131 ? -17.951 -5.134 6.890 1.00 95.62 131 GLY A CA 1
ATOM 1043 C C . GLY A 1 131 ? -16.558 -5.512 6.391 1.00 95.62 131 GLY A C 1
ATOM 1044 O O . GLY A 1 131 ? -15.786 -6.178 7.075 1.00 95.62 131 GLY A O 1
ATOM 1045 N N . TYR A 1 132 ? -16.248 -5.078 5.173 1.00 95.81 132 TYR A N 1
ATOM 1046 C CA . TYR A 1 132 ? -15.052 -5.475 4.423 1.00 95.81 132 TYR A CA 1
ATOM 1047 C C . TYR A 1 132 ? -14.557 -4.306 3.542 1.00 95.81 132 TYR A C 1
ATOM 1049 O O . TYR A 1 132 ? -15.258 -3.291 3.418 1.00 95.81 132 TYR A O 1
ATOM 1057 N N . PRO A 1 133 ? -13.343 -4.379 2.955 1.00 93.12 133 PRO A N 1
ATOM 1058 C CA . PRO A 1 133 ? -12.907 -3.421 1.938 1.00 93.12 133 PRO A CA 1
ATOM 1059 C C . PRO A 1 133 ? -13.917 -3.324 0.789 1.00 93.12 133 PRO A C 1
ATOM 1061 O O . PRO A 1 133 ? -14.545 -4.311 0.439 1.00 93.12 133 PRO A O 1
ATOM 1064 N N . LYS A 1 134 ? -14.045 -2.151 0.154 1.00 91.50 134 LYS A N 1
ATOM 1065 C CA . LYS A 1 134 ? -15.031 -1.961 -0.928 1.00 91.50 134 LYS A CA 1
ATOM 1066 C C . LYS A 1 134 ? -14.835 -2.899 -2.123 1.00 91.50 134 LYS A C 1
ATOM 1068 O O . LYS A 1 134 ? -15.815 -3.190 -2.778 1.00 91.50 134 LYS A O 1
ATOM 1073 N N . LEU A 1 135 ? -13.602 -3.320 -2.400 1.00 90.06 135 LEU A N 1
ATOM 1074 C CA . LEU A 1 135 ? -13.261 -4.232 -3.500 1.00 90.06 135 LEU A CA 1
ATOM 1075 C C . LEU A 1 135 ? -13.427 -5.718 -3.141 1.00 90.06 135 LEU A C 1
ATOM 1077 O O . LEU A 1 135 ? -13.169 -6.571 -3.977 1.00 90.06 135 LEU A O 1
ATOM 1081 N N . ASP A 1 136 ? -13.790 -6.035 -1.898 1.00 91.88 136 ASP A N 1
ATOM 1082 C CA . ASP A 1 136 ? -14.043 -7.416 -1.491 1.00 91.88 136 ASP A CA 1
ATOM 1083 C C . ASP A 1 136 ? -15.344 -7.914 -2.142 1.00 91.88 136 ASP A C 1
ATOM 1085 O O . ASP A 1 136 ? -16.327 -7.169 -2.183 1.00 91.88 136 ASP A O 1
ATOM 1089 N N . GLU A 1 137 ? -15.351 -9.154 -2.633 1.00 90.62 137 GLU A N 1
ATOM 1090 C CA . GLU A 1 137 ? -16.474 -9.762 -3.367 1.00 90.62 137 GLU A CA 1
ATOM 1091 C C . GLU A 1 137 ? -17.781 -9.670 -2.567 1.00 90.62 137 GLU A C 1
ATOM 1093 O O . GLU A 1 137 ? -18.782 -9.165 -3.060 1.00 90.62 137 GLU A O 1
ATOM 1098 N N . VAL A 1 138 ? -17.734 -9.975 -1.265 1.00 93.88 138 VAL A N 1
ATOM 1099 C CA . VAL A 1 138 ? -18.905 -9.917 -0.369 1.00 93.88 138 VAL A CA 1
ATOM 1100 C C . VAL A 1 138 ? -19.504 -8.505 -0.230 1.00 93.88 138 VAL A C 1
ATOM 1102 O O . VAL A 1 138 ? -20.660 -8.338 0.163 1.00 93.88 138 VAL A O 1
ATOM 1105 N N . VAL A 1 139 ? -18.722 -7.459 -0.520 1.00 94.94 139 VAL A N 1
ATOM 1106 C CA . VAL A 1 139 ? -19.208 -6.070 -0.559 1.00 94.94 139 VAL A CA 1
ATOM 1107 C C . VAL A 1 139 ? -19.743 -5.716 -1.935 1.00 94.94 139 VAL A C 1
ATOM 1109 O O . VAL A 1 139 ? -20.754 -5.020 -2.013 1.00 94.94 139 VAL A O 1
ATOM 1112 N N . GLN A 1 140 ? -19.082 -6.181 -2.997 1.00 91.81 140 GLN A N 1
ATOM 1113 C CA . GLN A 1 140 ? -19.542 -6.004 -4.376 1.00 91.81 140 GLN A CA 1
ATOM 1114 C C . GLN A 1 140 ? -20.909 -6.668 -4.596 1.00 91.81 140 GLN A C 1
ATOM 1116 O O . GLN A 1 140 ? -21.787 -6.060 -5.203 1.00 91.81 140 GLN A O 1
ATOM 1121 N N . ASP A 1 141 ? -21.142 -7.825 -3.976 1.00 93.81 141 ASP A N 1
ATOM 1122 C CA . ASP A 1 141 ? -22.422 -8.543 -4.010 1.00 93.81 141 ASP A CA 1
ATOM 1123 C C . ASP A 1 141 ? -23.497 -7.937 -3.087 1.00 93.81 141 ASP A C 1
ATOM 1125 O O . ASP A 1 141 ? -24.654 -8.360 -3.082 1.00 93.81 141 ASP A O 1
ATOM 1129 N N . GLY A 1 142 ? -23.140 -6.932 -2.280 1.00 94.25 142 GLY A N 1
ATOM 1130 C CA . GLY A 1 142 ? -24.054 -6.260 -1.355 1.00 94.25 142 GLY A CA 1
ATOM 1131 C C . GLY A 1 142 ? -24.401 -7.058 -0.091 1.00 94.25 142 GLY A C 1
ATOM 1132 O O . GLY A 1 142 ? -25.248 -6.620 0.691 1.00 94.25 142 GLY A O 1
ATOM 1133 N N . GLU A 1 143 ? -23.745 -8.195 0.153 1.00 95.38 143 GLU A N 1
ATOM 1134 C CA . GLU A 1 143 ? -23.969 -9.031 1.340 1.00 95.38 143 GLU A CA 1
ATOM 1135 C C . GLU A 1 143 ? -23.405 -8.401 2.624 1.00 95.38 143 GLU A C 1
ATOM 1137 O O . GLU A 1 143 ? -23.947 -8.584 3.720 1.00 95.38 143 GLU A O 1
ATOM 1142 N N . GLN A 1 144 ? -22.319 -7.632 2.510 1.00 95.94 144 GLN A N 1
ATOM 1143 C CA . GLN A 1 144 ? -21.689 -6.910 3.616 1.00 95.94 144 GLN A CA 1
ATOM 1144 C C . GLN A 1 144 ? -21.444 -5.439 3.266 1.00 95.94 144 GLN A C 1
ATOM 1146 O O . GLN A 1 144 ? -21.196 -5.085 2.116 1.00 95.94 144 GLN A O 1
ATOM 1151 N N . PRO A 1 145 ? -21.444 -4.536 4.262 1.00 95.00 145 PRO A N 1
ATOM 1152 C CA . PRO A 1 145 ? -21.148 -3.137 4.004 1.00 95.00 145 PRO A CA 1
ATOM 1153 C C . PRO A 1 145 ? -19.656 -2.911 3.731 1.00 95.00 145 PRO A C 1
ATOM 1155 O O . PRO A 1 145 ? -18.782 -3.451 4.412 1.00 95.00 145 PRO A O 1
ATOM 1158 N N . GLY A 1 146 ? -19.355 -1.983 2.822 1.00 93.94 146 GLY A N 1
ATOM 1159 C CA . GLY A 1 146 ? -18.004 -1.455 2.657 1.00 93.94 146 GLY A CA 1
ATOM 1160 C C . GLY A 1 146 ? -17.583 -0.639 3.880 1.00 93.94 146 GLY A C 1
ATOM 1161 O O . GLY A 1 146 ? -17.950 0.534 4.003 1.00 93.94 146 GLY A O 1
ATOM 1162 N N . ILE A 1 147 ? -16.799 -1.233 4.777 1.00 94.94 147 ILE A N 1
ATOM 1163 C CA . ILE A 1 147 ? -16.232 -0.591 5.967 1.00 94.94 147 ILE A CA 1
ATOM 1164 C C . ILE A 1 147 ? -14.723 -0.670 5.835 1.00 94.94 147 ILE A C 1
ATOM 1166 O O . ILE A 1 147 ? -14.133 -1.739 5.940 1.00 94.94 147 ILE A O 1
ATOM 1170 N N . TYR A 1 148 ? -14.092 0.473 5.595 1.00 92.81 148 TYR A N 1
ATOM 1171 C CA . TYR A 1 148 ? -12.649 0.549 5.476 1.00 92.81 148 TYR A CA 1
ATOM 1172 C C . TYR A 1 148 ? -12.147 1.955 5.765 1.00 92.81 148 TYR A C 1
ATOM 1174 O O . TYR A 1 148 ? -12.904 2.928 5.694 1.00 92.81 148 TYR A O 1
ATOM 1182 N N . GLU A 1 149 ? -10.869 2.019 6.105 1.00 94.19 149 GLU A N 1
ATOM 1183 C CA . GLU A 1 149 ? -10.195 3.240 6.520 1.00 94.19 149 GLU A CA 1
ATOM 1184 C C . GLU A 1 149 ? -9.544 3.941 5.326 1.00 94.19 149 GLU A C 1
ATOM 1186 O O . GLU A 1 149 ? -9.137 3.289 4.359 1.00 94.19 149 GLU A O 1
ATOM 1191 N N . ASP A 1 150 ? -9.389 5.258 5.434 1.00 94.00 150 ASP A N 1
ATOM 1192 C CA . ASP A 1 150 ? -8.516 6.019 4.549 1.00 94.00 150 ASP A CA 1
ATOM 1193 C C . ASP A 1 150 ? -7.056 5.642 4.840 1.00 94.00 150 ASP A C 1
ATOM 1195 O O . ASP A 1 150 ? -6.679 5.325 5.977 1.00 94.00 150 ASP A O 1
ATOM 1199 N N . ARG A 1 151 ? -6.222 5.653 3.797 1.00 94.44 151 ARG A N 1
ATOM 1200 C CA . ARG A 1 151 ? -4.800 5.317 3.891 1.00 94.44 151 ARG A CA 1
ATOM 1201 C C . ARG A 1 151 ? -3.966 6.256 3.048 1.00 94.44 151 ARG A C 1
ATOM 1203 O O . ARG A 1 151 ? -4.389 6.648 1.966 1.00 94.44 151 ARG A O 1
ATOM 1210 N N . MET A 1 152 ? -2.763 6.526 3.532 1.00 94.75 152 MET A N 1
ATOM 1211 C CA . MET A 1 152 ? -1.710 7.174 2.765 1.00 94.75 152 MET A CA 1
ATOM 1212 C C . MET A 1 152 ? -0.437 6.345 2.896 1.00 94.75 152 MET A C 1
ATOM 1214 O O . MET A 1 152 ? -0.119 5.873 3.986 1.00 94.75 152 MET A O 1
ATOM 1218 N N . SER A 1 153 ? 0.270 6.146 1.790 1.00 95.44 153 SER A N 1
ATOM 1219 C CA . SER A 1 153 ? 1.526 5.408 1.757 1.00 95.44 153 SER A CA 1
ATOM 1220 C C . SER A 1 153 ? 2.569 6.163 0.955 1.00 95.44 153 SER A C 1
ATOM 1222 O O . SER A 1 153 ? 2.261 6.686 -0.111 1.00 95.44 153 SER A O 1
ATOM 1224 N N . MET A 1 154 ? 3.794 6.191 1.466 1.00 95.56 154 MET A N 1
ATOM 1225 C CA . MET A 1 154 ? 4.949 6.791 0.810 1.00 95.56 154 MET A CA 1
ATOM 1226 C C . MET A 1 154 ? 6.047 5.740 0.714 1.00 95.56 154 MET A C 1
ATOM 1228 O O . MET A 1 154 ? 6.330 5.074 1.706 1.00 95.56 154 MET A O 1
ATOM 1232 N N . MET A 1 155 ? 6.630 5.598 -0.475 1.00 96.88 155 MET A N 1
ATOM 1233 C CA . MET A 1 155 ? 7.832 4.796 -0.684 1.00 96.88 155 MET A CA 1
ATOM 1234 C C . MET A 1 155 ? 9.023 5.716 -0.912 1.00 96.88 155 MET A C 1
ATOM 1236 O O . MET A 1 155 ? 8.889 6.692 -1.655 1.00 96.88 155 MET A O 1
ATOM 1240 N N . ILE A 1 156 ? 10.157 5.399 -0.295 1.00 95.75 156 ILE A N 1
ATOM 1241 C CA . ILE A 1 156 ? 11.416 6.125 -0.475 1.00 95.75 156 ILE A CA 1
ATOM 1242 C C . ILE A 1 156 ? 12.496 5.135 -0.904 1.00 95.75 156 ILE A C 1
ATOM 1244 O O . ILE A 1 156 ? 12.577 4.018 -0.397 1.00 95.75 156 ILE A O 1
ATOM 1248 N N . ASP A 1 157 ? 13.309 5.577 -1.853 1.00 96.44 157 ASP A N 1
ATOM 1249 C CA . ASP A 1 157 ? 14.487 4.889 -2.364 1.00 96.44 157 ASP A CA 1
ATOM 1250 C C . ASP A 1 157 ? 15.706 5.785 -2.133 1.00 96.44 157 ASP A C 1
ATOM 1252 O O . ASP A 1 157 ? 15.603 7.013 -2.223 1.00 96.44 157 ASP A O 1
ATOM 1256 N N . ASP A 1 158 ? 16.855 5.176 -1.859 1.00 94.62 158 ASP A N 1
ATOM 1257 C CA . ASP A 1 158 ? 18.147 5.865 -1.800 1.00 94.62 158 ASP A CA 1
ATOM 1258 C C . ASP A 1 158 ? 18.817 5.983 -3.185 1.00 94.62 158 ASP A C 1
ATOM 1260 O O . ASP A 1 158 ? 19.873 6.604 -3.326 1.00 94.62 158 ASP A O 1
ATOM 1264 N N . GLY A 1 159 ? 18.173 5.428 -4.215 1.00 96.25 159 GLY A N 1
ATOM 1265 C CA . GLY A 1 159 ? 18.620 5.389 -5.603 1.00 96.25 159 GLY A CA 1
ATOM 1266 C C . GLY A 1 159 ? 19.210 4.038 -6.006 1.00 96.25 159 GLY A C 1
ATOM 1267 O O . GLY A 1 159 ? 19.701 3.907 -7.129 1.00 96.25 159 GLY A O 1
ATOM 1268 N N . SER A 1 160 ? 19.202 3.048 -5.110 1.00 96.12 160 SER A N 1
ATOM 1269 C CA . SER A 1 160 ? 19.719 1.705 -5.375 1.00 96.12 160 SER A CA 1
ATOM 1270 C C . SER A 1 160 ? 18.696 0.778 -6.037 1.00 96.12 160 SER A C 1
ATOM 1272 O O . SER A 1 160 ? 19.089 -0.226 -6.641 1.00 96.12 160 SER A O 1
ATOM 1274 N N . VAL A 1 161 ? 17.397 1.091 -5.962 1.00 97.94 161 VAL A N 1
ATOM 1275 C CA . VAL A 1 161 ? 16.351 0.248 -6.550 1.00 97.94 161 VAL A CA 1
ATOM 1276 C C . VAL A 1 161 ? 16.177 0.554 -8.035 1.00 97.94 161 VAL A C 1
ATOM 1278 O O . VAL A 1 161 ? 15.729 1.624 -8.452 1.00 97.94 161 VAL A O 1
ATOM 1281 N N . GLU A 1 162 ? 16.496 -0.443 -8.859 1.00 96.06 162 GLU A N 1
ATOM 1282 C CA . GLU A 1 162 ? 16.408 -0.346 -10.312 1.00 96.06 162 GLU A CA 1
ATOM 1283 C C . GLU A 1 162 ? 15.015 0.109 -10.782 1.00 96.06 162 GLU A C 1
ATOM 1285 O O . GLU A 1 162 ? 13.983 -0.404 -10.344 1.00 96.06 162 GLU A O 1
ATOM 1290 N N . ASN A 1 163 ? 14.996 1.072 -11.709 1.00 96.94 163 ASN A N 1
ATOM 1291 C CA . ASN A 1 163 ? 13.803 1.657 -12.330 1.00 96.94 163 ASN A CA 1
ATOM 1292 C C . ASN A 1 163 ? 12.817 2.358 -11.378 1.00 96.94 163 ASN A C 1
ATOM 1294 O O . ASN A 1 163 ? 11.827 2.909 -11.857 1.00 96.94 163 ASN A O 1
ATOM 1298 N N . PHE A 1 164 ? 13.060 2.435 -10.065 1.00 98.00 164 PHE A N 1
ATOM 1299 C CA . PHE A 1 164 ? 12.141 3.134 -9.160 1.00 98.00 164 PHE A CA 1
ATOM 1300 C C . PHE A 1 164 ? 12.062 4.637 -9.468 1.00 98.00 164 PHE A C 1
ATOM 1302 O O . PHE A 1 164 ? 10.973 5.208 -9.501 1.00 98.00 164 PHE A O 1
ATOM 1309 N N . ALA A 1 165 ? 13.189 5.270 -9.802 1.00 96.94 165 ALA A N 1
ATOM 1310 C CA . ALA A 1 165 ? 13.229 6.687 -10.169 1.00 96.94 165 ALA A CA 1
ATOM 1311 C C . ALA A 1 165 ? 12.404 7.033 -11.427 1.00 96.94 165 ALA A C 1
ATOM 1313 O O . ALA A 1 165 ? 11.952 8.169 -11.571 1.00 96.94 165 ALA A O 1
ATOM 1314 N N . THR A 1 166 ? 12.205 6.079 -12.343 1.00 97.12 166 THR A N 1
ATOM 1315 C CA . THR A 1 166 ? 11.481 6.295 -13.607 1.00 97.12 166 THR A CA 1
ATOM 1316 C C . THR A 1 166 ? 10.064 5.721 -13.589 1.00 97.12 166 THR A C 1
ATOM 1318 O O . THR A 1 166 ? 9.160 6.312 -14.181 1.00 97.12 166 THR A O 1
ATOM 1321 N N . GLN A 1 167 ? 9.840 4.605 -12.894 1.00 97.12 167 GLN A N 1
ATOM 1322 C CA . GLN A 1 167 ? 8.579 3.851 -12.905 1.00 97.12 167 GLN A CA 1
ATOM 1323 C C . GLN A 1 167 ? 7.842 3.865 -11.559 1.00 97.12 167 GLN A C 1
ATOM 1325 O O . GLN A 1 167 ? 6.696 3.420 -11.467 1.00 97.12 167 GLN A O 1
ATOM 1330 N N . GLY A 1 168 ? 8.459 4.411 -10.511 1.00 96.25 168 GLY A N 1
ATOM 1331 C CA . GLY A 1 168 ? 7.854 4.575 -9.194 1.00 96.25 168 GLY A CA 1
ATOM 1332 C C . GLY A 1 168 ? 7.358 3.259 -8.601 1.00 96.25 168 GLY A C 1
ATOM 1333 O O . GLY A 1 168 ? 7.947 2.196 -8.785 1.00 96.25 168 GLY A O 1
ATOM 1334 N N . CYS A 1 169 ? 6.231 3.316 -7.889 1.00 95.62 169 CYS A N 1
ATOM 1335 C CA . CYS A 1 169 ? 5.711 2.168 -7.146 1.00 95.62 169 CYS A CA 1
ATOM 1336 C C . CYS A 1 169 ? 5.260 0.976 -8.012 1.00 95.62 169 CYS A C 1
ATOM 1338 O O . CYS A 1 169 ? 5.070 -0.109 -7.458 1.00 95.62 169 CYS A O 1
ATOM 1340 N N . TRP A 1 170 ? 5.128 1.126 -9.339 1.00 97.00 170 TRP A N 1
ATOM 1341 C CA . TRP A 1 170 ? 4.786 0.016 -10.240 1.00 97.00 170 TRP A CA 1
ATOM 1342 C C . TRP A 1 170 ? 5.832 -1.095 -10.247 1.00 97.00 170 TRP A C 1
ATOM 1344 O O . TRP A 1 170 ? 5.473 -2.246 -10.482 1.00 97.00 170 TRP A O 1
ATOM 1354 N N . VAL A 1 171 ? 7.089 -0.801 -9.885 1.00 97.81 171 VAL A N 1
ATOM 1355 C CA . VAL A 1 171 ? 8.113 -1.839 -9.661 1.00 97.81 171 VAL A CA 1
ATOM 1356 C C . V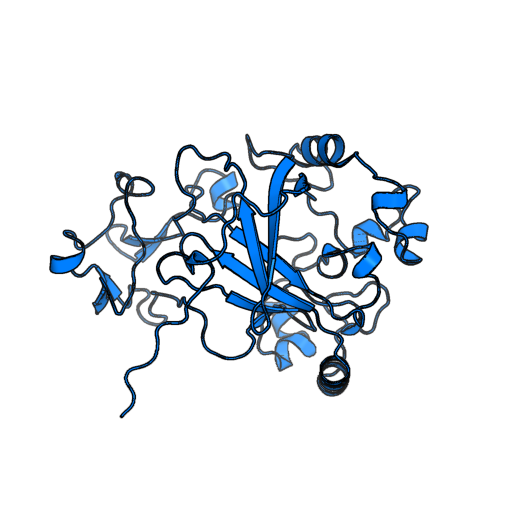AL A 1 171 ? 7.770 -2.784 -8.503 1.00 97.81 171 VAL A C 1
ATOM 1358 O O . VAL A 1 171 ? 8.516 -3.714 -8.256 1.00 97.81 171 VAL A O 1
ATOM 1361 N N . THR A 1 172 ? 6.672 -2.538 -7.778 1.00 97.94 172 THR A N 1
ATOM 1362 C CA . THR A 1 172 ? 6.208 -3.347 -6.641 1.00 97.94 172 THR A CA 1
ATOM 1363 C C . THR A 1 172 ? 4.791 -3.891 -6.799 1.00 97.94 172 THR A C 1
ATOM 1365 O O . THR A 1 172 ? 4.175 -4.264 -5.800 1.00 97.94 172 THR A O 1
ATOM 1368 N N . CYS A 1 173 ? 4.201 -3.793 -7.991 1.00 97.12 173 CYS A N 1
ATOM 1369 C CA . CYS A 1 173 ? 2.821 -4.197 -8.256 1.00 97.12 173 CYS A CA 1
ATOM 1370 C C . CYS A 1 173 ? 2.837 -5.378 -9.216 1.00 97.12 173 CYS A C 1
ATOM 1372 O O . CYS A 1 173 ? 2.896 -5.159 -10.417 1.00 97.12 173 CYS A O 1
ATOM 1374 N N . HIS A 1 174 ? 2.788 -6.604 -8.718 1.00 98.12 174 HIS A N 1
ATOM 1375 C CA . HIS A 1 174 ? 2.882 -7.796 -9.555 1.00 98.12 174 HIS A CA 1
ATOM 1376 C C . HIS A 1 174 ? 1.571 -8.579 -9.642 1.00 98.12 174 HIS A C 1
ATOM 1378 O O . HIS A 1 174 ? 0.713 -8.494 -8.755 1.00 98.12 174 HIS A O 1
ATOM 1384 N N . ASP A 1 175 ? 1.452 -9.381 -10.698 1.00 97.44 175 ASP A N 1
ATOM 1385 C CA . ASP A 1 175 ? 0.483 -10.475 -10.757 1.00 97.44 175 ASP A CA 1
ATOM 1386 C C . ASP A 1 175 ? 0.710 -11.450 -9.592 1.00 97.44 175 ASP A C 1
ATOM 1388 O O . ASP A 1 175 ? 1.817 -11.598 -9.059 1.00 97.44 175 ASP A O 1
ATOM 1392 N N . GLY A 1 176 ? -0.362 -12.100 -9.154 1.00 96.44 176 GLY A N 1
ATOM 1393 C CA . GLY A 1 176 ? -0.365 -13.002 -8.010 1.00 96.44 176 GLY A CA 1
ATOM 1394 C C . GLY A 1 176 ? -0.343 -12.307 -6.648 1.00 96.44 176 GLY A C 1
ATOM 1395 O O . GLY A 1 176 ? -0.569 -12.962 -5.632 1.00 96.44 176 GLY A O 1
ATOM 1396 N N . GLU A 1 177 ? -0.112 -10.993 -6.570 1.00 97.19 177 GLU A N 1
ATOM 1397 C CA . GLU A 1 177 ? -0.281 -10.261 -5.315 1.00 97.19 177 GLU A CA 1
ATOM 1398 C C . GLU A 1 177 ? -1.727 -10.314 -4.812 1.00 97.19 177 GLU A C 1
ATOM 1400 O O . GLU A 1 177 ? -2.690 -10.397 -5.570 1.00 97.19 177 GLU A O 1
ATOM 1405 N N . ARG A 1 178 ? -1.901 -10.222 -3.490 1.00 92.81 178 ARG A N 1
ATOM 1406 C CA . ARG A 1 178 ? -3.231 -10.073 -2.901 1.00 92.81 178 ARG A CA 1
ATOM 1407 C C . ARG A 1 178 ? -3.955 -8.870 -3.516 1.00 92.81 178 ARG A C 1
ATOM 1409 O O . ARG A 1 178 ? -3.477 -7.747 -3.370 1.00 92.81 178 ARG A O 1
ATOM 1416 N N . ASP A 1 179 ? -5.156 -9.124 -4.031 1.00 88.12 179 ASP A N 1
ATOM 1417 C CA . ASP A 1 179 ? -6.034 -8.166 -4.718 1.00 88.12 179 ASP A CA 1
ATOM 1418 C C . ASP A 1 179 ? -5.573 -7.805 -6.164 1.00 88.12 179 ASP A C 1
ATOM 1420 O O . ASP A 1 179 ? -6.099 -6.858 -6.747 1.00 88.12 179 ASP A O 1
ATOM 1424 N N . SER A 1 180 ? -4.638 -8.571 -6.751 1.00 92.19 180 SER A N 1
ATOM 1425 C CA . SER A 1 180 ? -4.191 -8.492 -8.160 1.00 92.19 180 SER A CA 1
ATOM 1426 C C . SER A 1 180 ? -4.694 -9.689 -8.999 1.00 92.19 180 SER A C 1
ATOM 1428 O O . SER A 1 180 ? -5.157 -10.678 -8.419 1.00 92.19 180 SER A O 1
ATOM 1430 N N . PRO A 1 181 ? -4.593 -9.635 -10.347 1.00 92.88 181 PRO A N 1
ATOM 1431 C CA . PRO A 1 181 ? -4.827 -10.785 -11.225 1.00 92.88 181 PRO A CA 1
ATOM 1432 C C . PRO A 1 181 ? -4.000 -12.013 -10.840 1.00 92.88 181 PRO A C 1
ATOM 1434 O O . PRO A 1 181 ? -2.956 -11.890 -10.200 1.00 92.88 181 PRO A O 1
ATOM 1437 N N . ASP A 1 182 ? -4.464 -13.195 -11.251 1.00 93.75 182 ASP A N 1
ATOM 1438 C CA . ASP A 1 182 ? -3.761 -14.474 -11.084 1.00 93.75 182 ASP A CA 1
ATOM 1439 C C . ASP A 1 182 ? -3.344 -14.794 -9.637 1.00 93.75 182 ASP A C 1
ATOM 1441 O O . ASP A 1 182 ? -2.304 -15.403 -9.381 1.00 93.75 182 ASP A O 1
ATOM 1445 N N . LEU A 1 183 ? -4.175 -14.385 -8.670 1.00 94.38 183 LEU A N 1
ATOM 1446 C CA . LEU A 1 183 ? -3.979 -14.642 -7.243 1.00 94.38 183 LEU A CA 1
ATOM 1447 C C . LEU A 1 183 ? -3.845 -16.155 -6.962 1.00 94.38 183 LEU A C 1
ATOM 1449 O O . LEU A 1 183 ? -4.836 -16.883 -7.086 1.00 94.38 183 LEU A O 1
ATOM 1453 N N . PRO A 1 184 ? -2.676 -16.647 -6.505 1.00 97.38 184 PRO A N 1
ATOM 1454 C CA . PRO A 1 184 ? -2.511 -18.043 -6.143 1.00 97.38 184 PRO A CA 1
ATOM 1455 C C . PRO A 1 184 ? -3.303 -18.380 -4.881 1.00 97.38 184 PRO A C 1
ATOM 1457 O O . PRO A 1 184 ? -3.485 -17.567 -3.964 1.00 97.38 184 PRO A O 1
ATOM 1460 N N . SER A 1 185 ? -3.715 -19.638 -4.779 1.00 97.50 185 SER A N 1
ATOM 1461 C CA . SER A 1 185 ? -4.293 -20.163 -3.555 1.00 97.50 185 SER A CA 1
ATOM 1462 C C . SER A 1 185 ? -3.272 -20.143 -2.417 1.00 97.50 185 SER A C 1
ATOM 1464 O O . SER A 1 185 ? -2.058 -20.286 -2.584 1.00 97.50 185 SER A O 1
ATOM 1466 N N . LYS A 1 186 ? -3.781 -20.069 -1.187 1.00 97.50 186 LYS A N 1
ATOM 1467 C CA . LYS A 1 186 ? -2.959 -20.187 0.024 1.00 97.50 186 LYS A CA 1
ATOM 1468 C C . LYS A 1 186 ? -2.102 -21.462 0.041 1.00 97.50 186 LYS A C 1
ATOM 1470 O O . LYS A 1 186 ? -1.024 -21.450 0.630 1.00 97.50 186 LYS A O 1
ATOM 1475 N N . ALA A 1 187 ? -2.597 -22.562 -0.530 1.00 98.00 187 ALA A N 1
ATOM 1476 C CA . ALA A 1 187 ? -1.868 -23.826 -0.576 1.00 98.00 187 ALA A CA 1
ATOM 1477 C C . ALA A 1 187 ? -0.647 -23.726 -1.500 1.00 98.00 187 ALA A C 1
ATOM 1479 O O . ALA A 1 187 ? 0.444 -24.093 -1.076 1.00 98.00 187 ALA A O 1
ATOM 1480 N N . GLU A 1 188 ? -0.815 -23.149 -2.693 1.00 98.25 188 GLU A N 1
ATOM 1481 C CA . GLU A 1 188 ? 0.276 -22.906 -3.646 1.00 98.25 188 GLU A CA 1
ATOM 1482 C C . GLU A 1 188 ? 1.348 -21.991 -3.047 1.00 98.25 188 GLU A C 1
ATOM 1484 O O . GLU A 1 188 ? 2.533 -22.319 -3.080 1.00 98.25 188 GLU A O 1
ATOM 1489 N N . VAL A 1 189 ? 0.943 -20.896 -2.392 1.00 98.31 189 VAL A N 1
ATOM 1490 C CA . VAL A 1 189 ? 1.901 -20.002 -1.720 1.00 98.31 189 VAL A CA 1
ATOM 1491 C C . VAL A 1 189 ? 2.656 -20.727 -0.605 1.00 98.31 189 VAL A C 1
ATOM 1493 O O . VAL A 1 189 ? 3.858 -20.549 -0.452 1.00 98.31 189 VAL A O 1
ATOM 1496 N N . MET A 1 190 ? 1.982 -21.556 0.194 1.00 97.50 190 MET A N 1
ATOM 1497 C CA . MET A 1 190 ? 2.640 -22.288 1.283 1.00 97.50 190 MET A CA 1
ATOM 1498 C C . MET A 1 190 ? 3.564 -23.417 0.801 1.00 97.50 190 MET A C 1
ATOM 1500 O O . MET A 1 190 ? 4.455 -23.816 1.558 1.00 97.50 190 MET A O 1
ATOM 1504 N N . ASP A 1 191 ? 3.345 -23.941 -0.405 1.00 98.00 191 ASP A N 1
ATOM 1505 C CA . ASP A 1 191 ? 4.207 -24.953 -1.019 1.00 98.00 191 ASP A CA 1
ATOM 1506 C C . ASP A 1 191 ? 5.428 -24.334 -1.717 1.00 98.00 191 ASP A C 1
ATOM 1508 O O . ASP A 1 191 ? 6.497 -24.948 -1.753 1.00 98.00 191 ASP A O 1
ATOM 1512 N N . ASN A 1 192 ? 5.319 -23.079 -2.173 1.00 98.31 192 ASN A N 1
ATOM 1513 C CA . ASN A 1 192 ? 6.427 -22.360 -2.793 1.00 98.31 192 ASN A CA 1
ATOM 1514 C C . ASN A 1 192 ? 7.660 -22.256 -1.857 1.00 98.31 192 ASN A C 1
ATOM 1516 O O . ASN A 1 192 ? 7.523 -21.831 -0.701 1.00 98.31 192 ASN A O 1
ATOM 1520 N N . PRO A 1 193 ? 8.884 -22.568 -2.340 1.00 98.00 193 PRO A N 1
ATOM 1521 C CA . PRO A 1 193 ? 10.092 -22.576 -1.514 1.00 98.00 193 PRO A CA 1
ATOM 1522 C C . PRO A 1 193 ? 10.377 -21.269 -0.762 1.00 98.00 193 PRO A C 1
ATOM 1524 O O . PRO A 1 193 ? 10.693 -21.314 0.431 1.00 98.00 193 PRO A O 1
ATOM 1527 N N . LEU A 1 194 ? 10.238 -20.112 -1.423 1.00 98.25 194 LEU A N 1
ATOM 1528 C CA . LEU A 1 194 ? 10.513 -18.811 -0.812 1.00 98.25 194 LEU A CA 1
ATOM 1529 C C . LEU A 1 194 ? 9.489 -18.512 0.288 1.00 98.25 194 LEU A C 1
ATOM 1531 O O . LEU A 1 194 ? 9.858 -18.289 1.441 1.00 98.25 194 LEU A O 1
ATOM 1535 N N . PHE A 1 195 ? 8.194 -18.560 -0.022 1.00 98.19 195 PHE A N 1
ATOM 1536 C CA . PHE A 1 195 ? 7.146 -18.211 0.946 1.00 98.19 195 PHE A CA 1
ATOM 1537 C C . PHE A 1 195 ? 7.065 -19.194 2.119 1.00 98.19 195 PHE A C 1
ATOM 1539 O O . PHE A 1 195 ? 6.777 -18.775 3.247 1.00 98.19 195 PHE A O 1
ATOM 1546 N N . LYS A 1 196 ? 7.398 -20.472 1.897 1.00 97.75 196 LYS A N 1
ATOM 1547 C CA . LYS A 1 196 ? 7.581 -21.464 2.963 1.00 97.75 196 LYS A CA 1
ATOM 1548 C C . LYS A 1 196 ? 8.699 -21.061 3.919 1.00 97.75 196 LYS A C 1
ATOM 1550 O O . LYS A 1 196 ? 8.505 -21.112 5.137 1.00 97.75 196 LYS A O 1
ATOM 1555 N N . ALA A 1 197 ? 9.836 -20.608 3.392 1.00 97.25 197 ALA A N 1
ATOM 1556 C CA . ALA A 1 197 ? 10.950 -20.117 4.198 1.00 97.25 197 ALA A CA 1
ATOM 1557 C C . ALA A 1 197 ? 10.588 -18.822 4.957 1.00 97.25 197 ALA A C 1
ATOM 1559 O O . ALA A 1 197 ? 10.898 -18.692 6.143 1.00 97.25 197 ALA A O 1
ATOM 1560 N N . LEU A 1 198 ? 9.836 -17.916 4.319 1.00 96.44 198 LEU A N 1
ATOM 1561 C CA . LEU A 1 198 ? 9.329 -16.671 4.916 1.00 96.44 198 LEU A CA 1
ATOM 1562 C C . LEU A 1 198 ? 8.140 -16.876 5.880 1.00 96.44 198 LEU A C 1
ATOM 1564 O O . LEU A 1 198 ? 7.729 -15.937 6.571 1.00 96.44 198 LEU A O 1
ATOM 1568 N N . LYS A 1 199 ? 7.565 -18.086 5.934 1.00 96.81 199 LYS A N 1
ATOM 1569 C CA . LYS A 1 199 ? 6.354 -18.439 6.703 1.00 96.81 199 LYS A CA 1
ATOM 1570 C C . LYS A 1 199 ? 5.142 -17.561 6.357 1.00 96.81 199 LYS A C 1
ATOM 1572 O O . LYS A 1 199 ? 4.347 -17.205 7.235 1.00 96.81 199 LYS A O 1
ATOM 1577 N N . LYS A 1 200 ? 5.003 -17.200 5.082 1.00 97.06 200 LYS A N 1
ATOM 1578 C CA . LYS A 1 200 ? 3.885 -16.406 4.551 1.00 97.06 200 LYS A CA 1
ATOM 1579 C C . LYS A 1 200 ? 2.850 -17.312 3.885 1.00 97.06 200 LYS A C 1
ATOM 1581 O O . LYS A 1 200 ? 3.075 -18.505 3.708 1.00 97.06 200 LYS A O 1
ATOM 1586 N N . LYS A 1 201 ? 1.659 -16.766 3.641 1.00 97.38 201 LYS A N 1
ATOM 1587 C CA . LYS A 1 201 ? 0.469 -17.523 3.198 1.00 97.38 201 LYS A CA 1
ATOM 1588 C C . LYS A 1 201 ? -0.273 -16.833 2.053 1.00 97.38 201 LYS A C 1
ATOM 1590 O O . LYS A 1 201 ? -1.376 -17.238 1.707 1.00 97.38 201 LYS A O 1
ATOM 1595 N N . ASP A 1 202 ? 0.311 -15.756 1.565 1.00 97.62 202 ASP A N 1
ATOM 1596 C CA . ASP A 1 202 ? -0.188 -14.822 0.579 1.00 97.62 202 ASP A CA 1
ATOM 1597 C C . ASP A 1 202 ? 1.017 -14.121 -0.052 1.00 97.62 202 ASP A C 1
ATOM 1599 O O . ASP A 1 202 ? 2.103 -14.086 0.537 1.00 97.62 202 ASP A O 1
ATOM 1603 N N . VAL A 1 203 ? 0.814 -13.555 -1.236 1.00 98.25 203 VAL A N 1
ATOM 1604 C CA . VAL A 1 203 ? 1.797 -12.720 -1.923 1.00 98.25 203 VAL A CA 1
ATOM 1605 C C . VAL A 1 203 ? 1.444 -11.253 -1.665 1.00 98.25 203 VAL A C 1
ATOM 1607 O O . VAL A 1 203 ? 0.278 -10.854 -1.631 1.00 98.25 203 VAL A O 1
ATOM 1610 N N . ARG A 1 204 ? 2.461 -10.433 -1.426 1.00 97.81 204 ARG A N 1
ATOM 1611 C CA . ARG A 1 204 ? 2.369 -8.977 -1.239 1.00 97.81 204 ARG A CA 1
ATOM 1612 C C . ARG A 1 204 ? 3.493 -8.341 -2.033 1.00 97.81 204 ARG A C 1
ATOM 1614 O O . ARG A 1 204 ? 4.455 -9.048 -2.300 1.00 97.81 204 ARG A O 1
ATOM 1621 N N . LYS A 1 205 ? 3.413 -7.026 -2.246 1.00 97.88 205 LYS A N 1
ATOM 1622 C CA . LYS A 1 205 ? 4.476 -6.180 -2.809 1.00 97.88 205 LYS A CA 1
ATOM 1623 C C . LYS A 1 205 ? 5.884 -6.716 -2.573 1.00 97.88 205 LYS A C 1
ATOM 1625 O O . LYS A 1 205 ? 6.265 -6.957 -1.427 1.00 97.88 205 LYS A O 1
ATOM 1630 N N . TYR A 1 206 ? 6.638 -6.846 -3.650 1.00 98.69 206 TYR A N 1
ATOM 1631 C CA . TYR A 1 206 ? 8.039 -7.251 -3.666 1.00 98.69 206 TYR A CA 1
ATOM 1632 C C . TYR A 1 206 ? 8.770 -6.521 -4.796 1.00 98.69 206 TYR A C 1
ATOM 1634 O O . TYR A 1 206 ? 8.138 -5.822 -5.574 1.00 98.69 206 TYR A O 1
ATOM 1642 N N . LEU A 1 207 ? 10.092 -6.653 -4.862 1.00 98.75 207 LEU A N 1
ATOM 1643 C CA . LEU A 1 207 ? 10.940 -6.078 -5.898 1.00 98.75 207 LEU A CA 1
ATOM 1644 C C . LEU A 1 207 ? 11.381 -7.153 -6.903 1.00 98.75 207 LEU A C 1
ATOM 1646 O O . LEU A 1 207 ? 11.749 -8.256 -6.472 1.00 98.75 207 LEU A O 1
ATOM 1650 N N . PRO A 1 208 ? 11.458 -6.828 -8.209 1.00 98.50 208 PRO A N 1
ATOM 1651 C CA . PRO A 1 208 ? 11.987 -7.704 -9.252 1.00 98.50 208 PRO A CA 1
ATOM 1652 C C . PRO A 1 208 ? 13.356 -8.293 -8.918 1.00 98.50 208 PRO A C 1
ATOM 1654 O O . PRO A 1 208 ? 13.607 -9.466 -9.173 1.00 98.50 208 PRO A O 1
ATOM 1657 N N . SER A 1 209 ? 14.216 -7.517 -8.251 1.00 98.31 209 SER A N 1
ATOM 1658 C CA . SER A 1 209 ? 15.560 -7.937 -7.843 1.00 98.31 209 SER A CA 1
ATOM 1659 C C . SER A 1 209 ? 15.576 -9.192 -6.962 1.00 98.31 209 SER A C 1
ATOM 1661 O O . SER A 1 209 ? 16.597 -9.878 -6.900 1.00 98.31 209 SER A O 1
ATOM 1663 N N . THR A 1 210 ? 14.457 -9.525 -6.311 1.00 98.69 210 THR A N 1
ATOM 1664 C CA . THR A 1 210 ? 14.294 -10.707 -5.449 1.00 98.69 210 THR A CA 1
ATOM 1665 C C . THR A 1 210 ? 13.736 -11.934 -6.172 1.00 98.69 210 THR A C 1
ATOM 1667 O O . THR A 1 210 ? 13.490 -12.965 -5.536 1.00 98.69 210 THR A O 1
ATOM 1670 N N . ARG A 1 211 ? 13.523 -11.839 -7.487 1.00 98.56 211 ARG A N 1
ATOM 1671 C CA . ARG A 1 211 ? 13.086 -12.932 -8.358 1.00 98.56 211 ARG A CA 1
ATOM 1672 C C . ARG A 1 211 ? 14.196 -13.346 -9.317 1.00 98.56 211 ARG A C 1
ATOM 1674 O O . ARG A 1 211 ? 15.167 -12.622 -9.523 1.00 98.56 211 ARG A O 1
ATOM 1681 N N . THR A 1 212 ? 14.095 -14.569 -9.816 1.00 98.38 212 THR A N 1
ATOM 1682 C CA . THR A 1 212 ? 15.106 -15.212 -10.670 1.00 98.38 212 THR A CA 1
ATOM 1683 C C . THR A 1 212 ? 14.803 -15.069 -12.156 1.00 98.38 212 THR A C 1
ATOM 1685 O O . THR A 1 212 ? 15.694 -15.287 -12.973 1.00 98.38 212 THR A O 1
ATOM 1688 N N . ASP A 1 213 ? 13.577 -14.690 -12.505 1.00 97.81 213 ASP A N 1
ATOM 1689 C CA . ASP A 1 213 ? 13.104 -14.503 -13.869 1.00 97.81 213 ASP A CA 1
ATOM 1690 C C . ASP A 1 213 ? 12.884 -13.017 -14.198 1.00 97.81 213 ASP A C 1
ATOM 1692 O O . ASP A 1 213 ? 12.626 -12.190 -13.323 1.00 97.81 213 ASP A O 1
ATOM 1696 N N . GLU A 1 214 ? 12.947 -12.677 -15.485 1.00 93.81 214 GLU A N 1
ATOM 1697 C CA . GLU A 1 214 ? 12.786 -11.296 -15.971 1.00 93.81 214 GLU A CA 1
ATOM 1698 C C . GLU A 1 214 ? 11.365 -10.747 -15.765 1.00 93.81 214 GLU A C 1
ATOM 1700 O O . GLU A 1 214 ? 11.183 -9.546 -15.573 1.00 93.81 214 GLU A O 1
ATOM 1705 N N . ASN A 1 215 ? 10.355 -11.624 -15.753 1.00 94.88 215 ASN A N 1
ATOM 1706 C CA . ASN A 1 215 ? 8.965 -11.241 -15.494 1.00 94.88 215 ASN A CA 1
ATOM 1707 C C . ASN A 1 215 ? 8.677 -11.010 -14.007 1.00 94.88 215 ASN A C 1
ATOM 1709 O O . ASN A 1 215 ? 7.557 -10.626 -13.660 1.00 94.88 215 ASN A O 1
ATOM 1713 N N . ALA A 1 216 ? 9.665 -11.231 -13.134 1.00 97.44 216 ALA A N 1
ATOM 1714 C CA . ALA A 1 216 ? 9.521 -11.142 -11.693 1.00 97.44 216 ALA A CA 1
ATOM 1715 C C . ALA A 1 216 ? 8.314 -11.946 -11.183 1.00 97.44 216 ALA A C 1
ATOM 1717 O O . ALA A 1 216 ? 7.509 -11.433 -10.403 1.00 97.44 216 ALA A O 1
ATOM 1718 N N . SER A 1 217 ? 8.162 -13.186 -11.644 1.00 97.94 217 SER A N 1
ATOM 1719 C CA . SER A 1 217 ? 7.044 -14.058 -11.276 1.00 97.94 217 SER A CA 1
ATOM 1720 C C . SER A 1 217 ? 7.071 -14.344 -9.775 1.00 97.94 217 SER A C 1
ATOM 1722 O O . SER A 1 217 ? 8.137 -14.521 -9.176 1.00 97.94 217 SER A O 1
ATOM 1724 N N . TRP A 1 218 ? 5.903 -14.353 -9.128 1.00 98.06 218 TRP A N 1
ATOM 1725 C CA . TRP A 1 218 ? 5.828 -14.465 -7.668 1.00 98.06 218 TRP A CA 1
ATOM 1726 C C . TRP A 1 218 ? 6.479 -15.756 -7.154 1.00 98.06 218 TRP A C 1
ATOM 1728 O O . TRP A 1 218 ? 7.085 -15.750 -6.084 1.00 98.06 218 TRP A O 1
ATOM 1738 N N . ASP A 1 219 ? 6.397 -16.839 -7.925 1.00 97.69 219 ASP A N 1
ATOM 1739 C CA . ASP A 1 219 ? 6.862 -18.179 -7.585 1.00 97.69 219 ASP A CA 1
ATOM 1740 C C . ASP A 1 219 ? 8.353 -18.421 -7.868 1.00 97.69 219 ASP A C 1
ATOM 1742 O O . ASP A 1 219 ? 8.923 -19.393 -7.366 1.00 97.69 219 ASP A O 1
ATOM 1746 N N . MET A 1 220 ? 9.017 -17.498 -8.564 1.00 98.31 220 MET A N 1
ATOM 1747 C CA . MET A 1 220 ? 10.418 -17.590 -8.983 1.00 98.31 220 MET A CA 1
ATOM 1748 C C . MET A 1 220 ? 11.369 -16.861 -8.021 1.00 98.31 220 MET A C 1
ATOM 1750 O O . MET A 1 220 ? 12.269 -16.125 -8.427 1.00 98.31 220 MET A O 1
ATOM 1754 N N . GLY A 1 221 ? 11.178 -17.051 -6.714 1.00 98.19 221 GLY A N 1
ATOM 1755 C CA . GLY A 1 221 ? 11.959 -16.399 -5.658 1.00 98.19 221 GLY A CA 1
ATOM 1756 C C . GLY A 1 221 ? 13.443 -16.790 -5.616 1.00 98.19 221 GLY A C 1
ATOM 1757 O O . GLY A 1 221 ? 13.784 -17.968 -5.706 1.00 98.19 221 GLY A O 1
ATOM 1758 N N . LYS A 1 222 ? 14.327 -15.804 -5.402 1.00 98.69 222 LYS A N 1
ATOM 1759 C CA . LYS A 1 222 ? 15.742 -16.038 -5.058 1.00 98.69 222 LYS A CA 1
ATOM 1760 C C . LYS A 1 222 ? 15.894 -16.721 -3.695 1.00 98.69 222 LYS A C 1
ATOM 1762 O O . LYS A 1 222 ? 14.975 -16.726 -2.872 1.00 98.69 222 LYS A O 1
ATOM 1767 N N . SER A 1 223 ? 17.076 -17.275 -3.430 1.00 98.25 223 SER A N 1
ATOM 1768 C CA . SER A 1 223 ? 17.402 -17.813 -2.108 1.00 98.25 223 SER A CA 1
ATOM 1769 C C . SER A 1 223 ? 17.436 -16.711 -1.040 1.00 98.25 223 SER A C 1
ATOM 1771 O O . SER A 1 223 ? 17.670 -15.535 -1.326 1.00 98.25 223 SER A O 1
ATOM 1773 N N . LEU A 1 224 ? 17.241 -17.089 0.230 1.00 98.31 224 LEU A N 1
ATOM 1774 C CA . LEU A 1 224 ? 17.311 -16.134 1.344 1.00 98.31 224 LEU A CA 1
ATOM 1775 C C . LEU A 1 224 ? 18.695 -15.482 1.486 1.00 98.31 224 LEU A C 1
ATOM 1777 O O . LEU A 1 224 ? 18.785 -14.357 1.966 1.00 98.31 224 LEU A O 1
ATOM 1781 N N . GLU A 1 225 ? 19.759 -16.176 1.078 1.00 98.38 225 GLU A N 1
ATOM 1782 C CA . GLU A 1 225 ? 21.122 -15.640 1.090 1.00 98.38 225 GLU A CA 1
ATOM 1783 C C . GLU A 1 225 ? 21.280 -14.509 0.067 1.00 98.38 225 GLU A C 1
ATOM 1785 O O . GLU A 1 225 ? 21.749 -13.426 0.410 1.00 98.38 225 GLU A O 1
ATOM 1790 N N . GLU A 1 226 ? 20.807 -14.717 -1.164 1.00 98.62 226 GLU A N 1
ATOM 1791 C CA . GLU A 1 226 ? 20.806 -13.681 -2.201 1.00 98.62 226 GLU A CA 1
ATOM 1792 C C . GLU A 1 226 ? 19.942 -12.479 -1.798 1.00 98.62 226 GLU A C 1
ATOM 1794 O O . GLU A 1 226 ? 20.356 -11.335 -1.971 1.00 98.62 226 GLU A O 1
ATOM 1799 N N . ILE A 1 227 ? 18.765 -12.721 -1.212 1.00 98.69 227 ILE A N 1
ATOM 1800 C CA . ILE A 1 227 ? 17.880 -11.656 -0.713 1.00 98.69 227 ILE A CA 1
ATOM 1801 C C . ILE A 1 227 ? 18.562 -10.857 0.406 1.00 98.69 227 ILE A C 1
ATOM 1803 O O . ILE A 1 227 ? 18.509 -9.627 0.408 1.00 98.69 227 ILE A O 1
ATOM 1807 N N . ALA A 1 228 ? 19.246 -11.529 1.335 1.00 98.31 228 ALA A N 1
ATOM 1808 C CA . ALA A 1 228 ? 20.000 -10.859 2.389 1.00 98.31 228 ALA A CA 1
ATOM 1809 C C . ALA A 1 228 ? 21.146 -10.004 1.823 1.00 98.31 228 ALA A C 1
ATOM 1811 O O . ALA A 1 228 ? 21.376 -8.900 2.318 1.00 98.31 228 ALA A O 1
ATOM 1812 N N . ALA A 1 229 ? 21.825 -10.472 0.770 1.00 98.56 229 ALA A N 1
ATOM 1813 C CA . ALA A 1 229 ? 22.858 -9.702 0.082 1.00 98.56 229 ALA A CA 1
ATOM 1814 C C . ALA A 1 229 ? 22.287 -8.444 -0.598 1.00 98.56 229 ALA A C 1
ATOM 1816 O O . ALA A 1 229 ? 22.876 -7.372 -0.472 1.00 98.56 229 ALA A O 1
ATOM 1817 N N . ILE A 1 230 ? 21.117 -8.543 -1.243 1.00 98.25 230 ILE A N 1
ATOM 1818 C CA . ILE A 1 230 ? 20.415 -7.385 -1.824 1.00 98.25 230 ILE A CA 1
ATOM 1819 C C . ILE A 1 230 ? 20.067 -6.372 -0.731 1.00 98.25 230 ILE A C 1
ATOM 1821 O O . ILE A 1 230 ? 20.364 -5.187 -0.877 1.00 98.25 230 ILE A O 1
ATOM 1825 N N . LYS A 1 231 ? 19.503 -6.835 0.395 1.00 96.94 231 LYS A N 1
ATOM 1826 C CA . LYS A 1 231 ? 19.178 -5.957 1.526 1.00 96.94 231 LYS A CA 1
ATOM 1827 C C . LYS A 1 231 ? 20.415 -5.240 2.064 1.00 96.94 231 LYS A C 1
ATOM 1829 O O . LYS A 1 231 ? 20.369 -4.041 2.313 1.00 96.94 231 LYS A O 1
ATOM 1834 N N . ALA A 1 232 ? 21.517 -5.968 2.244 1.00 97.00 232 ALA A N 1
ATOM 1835 C CA . ALA A 1 232 ? 22.772 -5.413 2.748 1.00 97.00 232 ALA A CA 1
ATOM 1836 C C . ALA A 1 232 ? 23.390 -4.373 1.797 1.00 97.00 232 ALA A C 1
ATOM 1838 O O . ALA A 1 232 ? 24.105 -3.485 2.255 1.00 97.00 232 ALA A O 1
ATOM 1839 N N . ALA A 1 233 ? 23.098 -4.469 0.499 1.00 96.56 233 ALA A N 1
ATOM 1840 C CA . ALA A 1 233 ? 23.503 -3.500 -0.514 1.00 96.56 233 ALA A CA 1
ATOM 1841 C C . ALA A 1 233 ? 22.553 -2.290 -0.636 1.00 96.56 233 ALA A C 1
ATOM 1843 O O . ALA A 1 233 ? 22.770 -1.457 -1.509 1.00 96.56 233 ALA A O 1
ATOM 1844 N N . GLY A 1 234 ? 21.515 -2.197 0.205 1.00 95.50 234 GLY A N 1
ATOM 1845 C CA . GLY A 1 234 ? 20.536 -1.105 0.181 1.00 95.50 234 GLY A CA 1
ATOM 1846 C C . GLY A 1 234 ? 19.353 -1.321 -0.763 1.00 95.50 234 GLY A C 1
ATOM 1847 O O . GLY A 1 234 ? 18.445 -0.509 -0.753 1.00 95.50 234 GLY A O 1
ATOM 1848 N N . GLY A 1 235 ? 19.304 -2.433 -1.511 1.00 97.44 235 GLY A N 1
ATOM 1849 C CA . GLY A 1 235 ? 18.332 -2.675 -2.588 1.00 97.44 235 GLY A CA 1
ATOM 1850 C C . GLY A 1 235 ? 16.904 -2.996 -2.132 1.00 97.44 235 GLY A C 1
ATOM 1851 O O . GLY A 1 235 ? 16.339 -4.004 -2.556 1.00 97.44 235 GLY A O 1
ATOM 1852 N N . PHE A 1 236 ? 16.330 -2.173 -1.258 1.00 97.75 236 PHE A N 1
ATOM 1853 C CA . PHE A 1 236 ? 14.963 -2.239 -0.755 1.00 97.75 236 PHE A CA 1
ATOM 1854 C C . PHE A 1 236 ? 14.320 -0.848 -0.799 1.00 97.75 236 PHE A C 1
ATOM 1856 O O . PHE A 1 236 ? 15.008 0.164 -0.806 1.00 97.75 236 PHE A O 1
ATOM 1863 N N . LEU A 1 237 ? 12.988 -0.796 -0.792 1.00 98.19 237 LEU A N 1
ATOM 1864 C CA . LEU A 1 237 ? 12.254 0.464 -0.653 1.00 98.19 237 LEU A CA 1
ATOM 1865 C C . LEU A 1 237 ? 11.770 0.620 0.780 1.00 98.19 237 LEU A C 1
ATOM 1867 O O . LEU A 1 237 ? 11.109 -0.285 1.295 1.00 98.19 237 LEU A O 1
ATOM 1871 N N . ASP A 1 238 ? 12.027 1.769 1.392 1.00 96.25 238 ASP A N 1
ATOM 1872 C CA . ASP A 1 238 ? 11.334 2.161 2.616 1.00 96.25 238 ASP A CA 1
ATOM 1873 C C . ASP A 1 238 ? 9.849 2.393 2.295 1.00 96.25 238 ASP A C 1
ATOM 1875 O O . ASP A 1 238 ? 9.511 2.902 1.223 1.00 96.25 238 ASP A O 1
ATOM 1879 N N . LEU A 1 239 ? 8.948 1.971 3.180 1.00 95.88 239 LEU A N 1
ATOM 1880 C CA . LEU A 1 239 ? 7.507 2.112 3.023 1.00 95.88 239 LEU A CA 1
ATOM 1881 C C . LEU A 1 239 ? 6.875 2.584 4.332 1.00 95.88 239 LEU A C 1
ATOM 1883 O O . LEU A 1 239 ? 6.585 1.804 5.237 1.00 95.88 239 LEU A O 1
ATOM 1887 N N . MET A 1 240 ? 6.482 3.849 4.359 1.00 93.12 240 MET A N 1
ATOM 1888 C CA . MET A 1 240 ? 5.648 4.391 5.424 1.00 93.12 240 MET A CA 1
ATOM 1889 C C . MET A 1 240 ? 4.175 4.274 5.054 1.00 93.12 240 MET A C 1
ATOM 1891 O O . MET A 1 240 ? 3.769 4.578 3.927 1.00 93.12 240 MET A O 1
ATOM 1895 N N . GLN A 1 241 ? 3.335 3.870 6.008 1.00 93.31 241 GLN A N 1
ATOM 1896 C CA . GLN A 1 241 ? 1.886 3.835 5.808 1.00 93.31 241 GLN A CA 1
ATOM 1897 C C . GLN A 1 241 ? 1.120 4.431 6.995 1.00 93.31 241 GLN A C 1
ATOM 1899 O O . GLN A 1 241 ? 1.199 3.963 8.125 1.00 93.31 241 GLN A O 1
ATOM 1904 N N . TRP A 1 242 ? 0.303 5.444 6.717 1.00 94.56 242 TRP A N 1
ATOM 1905 C CA . TRP A 1 242 ? -0.684 5.981 7.647 1.00 94.56 242 TRP A CA 1
ATOM 1906 C C . TRP A 1 242 ? -2.061 5.369 7.386 1.00 94.56 242 TRP A C 1
ATOM 1908 O O . TRP A 1 242 ? -2.466 5.160 6.236 1.00 94.56 242 TRP A O 1
ATOM 1918 N N . ARG A 1 243 ? -2.788 5.072 8.467 1.00 94.25 243 ARG A N 1
ATOM 1919 C CA . ARG A 1 243 ? -4.061 4.350 8.439 1.00 94.25 243 ARG A CA 1
ATOM 1920 C C . ARG A 1 243 ? -5.064 4.987 9.392 1.00 94.25 243 ARG A C 1
ATOM 1922 O O . ARG A 1 243 ? -4.831 5.033 10.603 1.00 94.25 243 ARG A O 1
ATOM 1929 N N . GLY A 1 244 ? -6.194 5.433 8.846 1.00 93.88 244 GLY A N 1
ATOM 1930 C CA . GLY A 1 244 ? -7.178 6.240 9.567 1.00 93.88 244 GLY A CA 1
ATOM 1931 C C . GLY A 1 244 ? -7.772 5.582 10.816 1.00 93.88 244 GLY A C 1
ATOM 1932 O O . GLY A 1 244 ? -8.036 6.281 11.788 1.00 93.88 244 GLY A O 1
ATOM 1933 N N . HIS A 1 245 ? -7.953 4.259 10.838 1.00 93.62 245 HIS A N 1
ATOM 1934 C CA . HIS A 1 245 ? -8.419 3.542 12.031 1.00 93.62 245 HIS A CA 1
ATOM 1935 C C . HIS A 1 245 ? -7.251 2.926 12.807 1.00 93.62 245 HIS A C 1
ATOM 1937 O O . HIS A 1 245 ? -7.257 2.878 14.033 1.00 93.62 245 HIS A O 1
ATOM 1943 N N . ARG A 1 246 ? -6.260 2.357 12.113 1.00 92.12 246 ARG A N 1
ATOM 1944 C CA . ARG A 1 246 ? -5.252 1.513 12.776 1.00 92.12 246 ARG A CA 1
ATOM 1945 C C . ARG A 1 246 ? -4.060 2.256 13.373 1.00 92.12 246 ARG A C 1
ATOM 1947 O O . ARG A 1 246 ? -3.473 1.725 14.309 1.00 92.12 246 ARG A O 1
ATOM 1954 N N . SER A 1 247 ? -3.685 3.420 12.845 1.00 92.25 247 SER A N 1
ATOM 1955 C CA . SER A 1 247 ? -2.468 4.124 13.276 1.00 92.25 247 SER A CA 1
ATOM 1956 C C . SER A 1 247 ? -2.749 5.559 13.739 1.00 92.25 247 SER A C 1
ATOM 1958 O O . SER A 1 247 ? -2.169 6.015 14.724 1.00 92.25 247 SER A O 1
ATOM 1960 N N . ASN A 1 248 ? -3.719 6.238 13.117 1.00 92.88 248 ASN A N 1
ATOM 1961 C CA . ASN A 1 248 ? -4.121 7.599 13.476 1.00 92.88 248 ASN A CA 1
ATOM 1962 C C . ASN A 1 248 ? -4.528 7.775 14.958 1.00 92.88 248 ASN A C 1
ATOM 1964 O O . ASN A 1 248 ? -4.034 8.708 15.589 1.00 92.88 248 ASN A O 1
ATOM 1968 N N . PRO A 1 249 ? -5.346 6.895 15.578 1.00 92.56 249 PRO A N 1
ATOM 1969 C CA . PRO A 1 249 ? -5.824 7.115 16.951 1.00 92.56 249 PRO A CA 1
ATOM 1970 C C . PRO A 1 249 ? -4.736 7.041 18.031 1.00 92.56 249 PRO A C 1
ATOM 1972 O O . PRO A 1 249 ? -4.969 7.453 19.170 1.00 92.56 249 PRO A O 1
ATOM 1975 N N . VAL A 1 250 ? -3.566 6.502 17.681 1.00 92.06 250 VAL A N 1
ATOM 1976 C CA . VAL A 1 250 ? -2.389 6.388 18.552 1.00 92.06 250 VAL A CA 1
ATOM 1977 C C . VAL A 1 250 ? -1.216 7.241 18.060 1.00 92.06 250 VAL A C 1
ATOM 1979 O O . VAL A 1 250 ? -0.124 7.133 18.603 1.00 92.06 250 VAL A O 1
ATOM 1982 N N . ASN A 1 251 ? -1.451 8.111 17.071 1.00 90.94 251 ASN A N 1
ATOM 1983 C CA . ASN A 1 251 ? -0.468 9.030 16.498 1.00 90.94 251 ASN A CA 1
ATOM 1984 C C . ASN A 1 251 ? 0.804 8.328 15.982 1.00 90.94 251 ASN A C 1
ATOM 1986 O O . ASN A 1 251 ? 1.918 8.785 16.222 1.00 90.94 251 ASN A O 1
ATOM 1990 N N . MET A 1 252 ? 0.622 7.193 15.298 1.00 89.56 252 MET A N 1
ATOM 1991 C CA . MET A 1 252 ? 1.702 6.403 14.699 1.00 89.56 252 MET A CA 1
ATOM 1992 C C . MET A 1 252 ? 1.503 6.235 13.186 1.00 89.56 252 MET A C 1
ATOM 1994 O O . MET A 1 252 ? 0.404 6.424 12.647 1.00 89.56 252 MET A O 1
ATOM 1998 N N . SER A 1 253 ? 2.563 5.805 12.512 1.00 89.12 253 SER A N 1
ATOM 1999 C CA . SER A 1 253 ? 2.541 5.214 11.175 1.00 89.12 253 SER A CA 1
ATOM 2000 C C . SER A 1 253 ? 3.107 3.799 11.234 1.00 89.12 253 SER A C 1
ATOM 2002 O O . SER A 1 253 ? 3.840 3.444 12.156 1.00 89.12 253 SER A O 1
ATOM 2004 N N . ASP A 1 254 ? 2.735 2.989 10.255 1.00 89.12 254 ASP A N 1
ATOM 2005 C CA . ASP A 1 254 ? 3.395 1.722 9.997 1.00 89.12 254 ASP A CA 1
ATOM 2006 C C . ASP A 1 254 ? 4.793 1.996 9.417 1.00 89.12 254 ASP A C 1
ATOM 2008 O O . ASP A 1 254 ? 4.931 2.842 8.529 1.00 89.12 254 ASP A O 1
ATOM 2012 N N . ASP A 1 255 ? 5.785 1.268 9.927 1.00 90.00 255 ASP A N 1
ATOM 2013 C CA . ASP A 1 255 ? 7.191 1.303 9.516 1.00 90.00 255 ASP A CA 1
ATOM 2014 C C . ASP A 1 255 ? 7.522 -0.001 8.776 1.00 90.00 255 ASP A C 1
ATOM 2016 O O . ASP A 1 255 ? 7.680 -1.066 9.389 1.00 90.00 255 ASP A O 1
ATOM 2020 N N . PHE A 1 256 ? 7.458 0.045 7.445 1.00 94.50 256 PHE A N 1
ATOM 2021 C CA . PHE A 1 256 ? 7.584 -1.108 6.559 1.00 94.50 256 PHE A CA 1
ATOM 2022 C C . PHE A 1 256 ? 8.726 -0.910 5.560 1.00 94.50 256 PHE A C 1
ATOM 2024 O O . PHE A 1 256 ? 9.188 0.193 5.313 1.00 94.50 256 PHE A O 1
ATOM 2031 N N . TYR A 1 257 ? 9.111 -1.996 4.895 1.00 96.62 257 TYR A N 1
ATOM 2032 C CA . TYR A 1 257 ? 9.923 -1.940 3.683 1.00 96.62 257 TYR A CA 1
ATOM 2033 C C . TYR A 1 257 ? 9.443 -2.973 2.663 1.00 96.62 257 TYR A C 1
ATOM 2035 O O . TYR A 1 257 ? 8.758 -3.948 3.001 1.00 96.62 257 TYR A O 1
ATOM 2043 N N . VAL A 1 258 ? 9.792 -2.763 1.398 1.00 98.38 258 VAL A N 1
ATOM 2044 C CA . VAL A 1 258 ? 9.530 -3.695 0.299 1.00 98.38 258 VAL A CA 1
ATOM 2045 C C . VAL A 1 258 ? 10.855 -4.253 -0.204 1.00 98.38 258 VAL A C 1
ATOM 2047 O O . VAL A 1 258 ? 11.732 -3.504 -0.627 1.00 98.38 258 VAL A O 1
ATOM 2050 N N . LEU A 1 259 ? 10.981 -5.579 -0.155 1.00 98.44 259 LEU A N 1
ATOM 2051 C CA . LEU A 1 259 ? 12.100 -6.326 -0.731 1.00 98.44 259 LEU A CA 1
ATOM 2052 C C . LEU A 1 259 ? 11.568 -7.604 -1.385 1.00 98.44 259 LEU A C 1
ATOM 2054 O O . LEU A 1 259 ? 11.026 -7.552 -2.475 1.00 98.44 259 LEU A O 1
ATOM 2058 N N . GLU A 1 260 ? 11.636 -8.755 -0.729 1.00 98.38 260 GLU A N 1
ATOM 2059 C CA . GLU A 1 260 ? 11.093 -10.025 -1.227 1.00 98.38 260 GLU A CA 1
ATOM 2060 C C . GLU A 1 260 ? 9.598 -10.182 -0.938 1.00 98.38 260 GLU A C 1
ATOM 2062 O O . GLU A 1 260 ? 8.923 -11.054 -1.495 1.00 98.38 260 GLU A O 1
ATOM 2067 N N . TYR A 1 261 ? 9.119 -9.327 -0.038 1.00 98.31 261 TYR A N 1
ATOM 2068 C CA . TYR A 1 261 ? 7.778 -9.231 0.498 1.00 98.31 261 TYR A CA 1
ATOM 2069 C C . TYR A 1 261 ? 7.596 -7.829 1.107 1.00 98.31 261 TYR A C 1
ATOM 2071 O O . TYR A 1 261 ? 8.574 -7.125 1.377 1.00 98.31 261 TYR A O 1
ATOM 2079 N N . ARG A 1 262 ? 6.351 -7.433 1.398 1.00 97.00 262 ARG A N 1
ATOM 2080 C CA . ARG A 1 262 ? 6.073 -6.239 2.203 1.00 97.00 262 ARG A CA 1
ATOM 2081 C C . ARG A 1 262 ? 6.289 -6.567 3.673 1.00 97.00 262 ARG A C 1
ATOM 2083 O O . ARG A 1 262 ? 5.418 -7.158 4.326 1.00 97.00 262 ARG A O 1
ATOM 2090 N N . ASN A 1 263 ? 7.447 -6.189 4.177 1.00 95.19 263 ASN A N 1
ATOM 2091 C CA . ASN A 1 263 ? 7.906 -6.513 5.511 1.00 95.19 263 ASN A CA 1
ATOM 2092 C C . ASN A 1 263 ? 7.597 -5.390 6.495 1.00 95.19 263 ASN A C 1
ATOM 2094 O O . ASN A 1 263 ? 7.529 -4.226 6.122 1.00 95.19 263 ASN A O 1
ATOM 2098 N N . SER A 1 264 ? 7.404 -5.760 7.760 1.00 91.81 264 SER A N 1
ATOM 2099 C CA . SER A 1 264 ? 7.543 -4.793 8.846 1.00 91.81 264 SER A CA 1
ATOM 2100 C C . SER A 1 264 ? 9.017 -4.599 9.142 1.00 91.81 264 SER A C 1
ATOM 2102 O O . SER A 1 264 ? 9.754 -5.591 9.135 1.00 91.81 264 SER A O 1
ATOM 2104 N N . ASP A 1 265 ? 9.425 -3.355 9.373 1.00 86.75 265 ASP A N 1
ATOM 2105 C CA . ASP A 1 265 ? 10.769 -3.065 9.844 1.00 86.75 265 ASP A CA 1
ATOM 2106 C C . ASP A 1 265 ? 10.857 -3.223 11.373 1.00 86.75 265 ASP A C 1
ATOM 2108 O O . ASP A 1 265 ? 10.191 -4.094 11.955 1.00 86.75 265 ASP A O 1
ATOM 2112 N N . ALA A 1 266 ? 11.717 -2.454 12.040 1.00 79.94 266 ALA A N 1
ATOM 2113 C CA . ALA A 1 266 ? 11.946 -2.594 13.464 1.00 79.94 266 ALA A CA 1
ATOM 2114 C C . ALA A 1 266 ? 10.699 -2.221 14.294 1.00 79.94 266 ALA A C 1
ATOM 2116 O O . ALA A 1 266 ? 9.977 -1.268 14.031 1.00 79.94 266 ALA A O 1
ATOM 2117 N N . GLY A 1 267 ? 10.461 -2.967 15.378 1.00 77.75 267 GLY A N 1
ATOM 2118 C CA . GLY A 1 267 ? 9.412 -2.652 16.353 1.00 77.75 267 GLY A CA 1
ATOM 2119 C C . GLY A 1 267 ? 8.127 -3.471 16.211 1.00 77.75 267 GLY A C 1
ATOM 2120 O O . GLY A 1 267 ? 8.123 -4.615 15.753 1.00 77.75 267 GLY A O 1
ATOM 2121 N N . LYS A 1 268 ? 7.027 -2.932 16.746 1.00 76.06 268 LYS A N 1
ATOM 2122 C CA . LYS A 1 268 ? 5.706 -3.578 16.753 1.00 76.06 268 LYS A CA 1
ATOM 2123 C C . LYS A 1 268 ? 4.698 -2.659 16.084 1.00 76.06 268 LYS A C 1
ATOM 2125 O O . LYS A 1 268 ? 4.578 -1.504 16.476 1.00 76.06 268 LYS A O 1
ATOM 2130 N N . ASN A 1 269 ? 3.921 -3.214 15.158 1.00 83.88 269 ASN A N 1
ATOM 2131 C CA . ASN A 1 269 ? 2.811 -2.498 14.535 1.00 83.88 269 ASN A CA 1
ATOM 2132 C C . ASN A 1 269 ? 1.822 -1.981 15.596 1.00 83.88 269 ASN A C 1
ATOM 2134 O O . ASN A 1 269 ? 1.569 -2.685 16.583 1.00 83.88 269 ASN A O 1
ATOM 2138 N N . PRO A 1 270 ? 1.183 -0.818 15.366 1.00 87.00 270 PRO A N 1
ATOM 2139 C CA . PRO A 1 270 ? 0.241 -0.216 16.313 1.00 87.00 270 PRO A CA 1
ATOM 2140 C C . PRO A 1 270 ? -1.089 -0.980 16.435 1.00 87.00 270 PRO A C 1
ATOM 2142 O O . PRO A 1 270 ? -1.971 -0.586 17.194 1.00 87.00 270 PRO A O 1
ATOM 2145 N N . PHE A 1 271 ? -1.260 -2.084 15.703 1.00 89.50 271 PHE A N 1
ATOM 2146 C CA . PHE A 1 271 ? -2.497 -2.853 15.655 1.00 89.50 271 PHE A CA 1
ATOM 2147 C C . PHE A 1 271 ? -2.268 -4.357 15.803 1.00 89.50 271 PHE A C 1
ATOM 2149 O O . PHE A 1 271 ? -1.241 -4.918 15.419 1.00 89.50 271 PHE A O 1
ATOM 2156 N N . SER A 1 272 ? -3.294 -5.045 16.300 1.00 89.69 272 SER A N 1
ATOM 2157 C CA . SER A 1 272 ? -3.322 -6.503 16.403 1.00 89.69 272 SER A CA 1
ATOM 2158 C C . SER A 1 272 ? -4.731 -7.040 16.156 1.00 89.69 272 SER A C 1
ATOM 2160 O O . SER A 1 272 ? -5.707 -6.291 16.145 1.00 89.69 272 SER A O 1
ATOM 2162 N N . SER A 1 273 ? -4.846 -8.349 15.921 1.00 90.94 273 SER A N 1
ATOM 2163 C CA . SER A 1 273 ? -6.159 -8.988 15.827 1.00 90.94 273 SER A CA 1
ATOM 2164 C C . SER A 1 273 ? -6.793 -9.106 17.214 1.00 90.94 273 SER A C 1
ATOM 2166 O O . SER A 1 273 ? -6.214 -9.727 18.117 1.00 90.94 273 SER A O 1
ATOM 2168 N N . ASN A 1 274 ? -8.014 -8.583 17.337 1.00 93.88 274 ASN A N 1
ATOM 2169 C CA . ASN A 1 274 ? -8.853 -8.730 18.523 1.00 93.88 274 ASN A CA 1
ATOM 2170 C C . ASN A 1 274 ? -9.592 -10.083 18.580 1.00 93.88 274 ASN A C 1
ATOM 2172 O O . ASN A 1 274 ? -10.456 -10.248 19.421 1.00 93.88 274 ASN A O 1
ATOM 2176 N N . VAL A 1 275 ? -9.286 -11.050 17.711 1.00 94.94 275 VAL A N 1
ATOM 2177 C CA . VAL A 1 275 ? -9.966 -12.359 17.690 1.00 94.94 275 VAL A CA 1
ATOM 2178 C C . VAL A 1 275 ? -9.119 -13.405 18.414 1.00 94.94 275 VAL A C 1
ATOM 2180 O O . VAL A 1 275 ? -7.915 -13.538 18.144 1.00 94.94 275 VAL A O 1
ATOM 2183 N N . ASN A 1 276 ? -9.727 -14.148 19.338 1.00 94.31 276 ASN A N 1
ATOM 2184 C CA . ASN A 1 276 ? -9.157 -15.365 19.903 1.00 94.31 276 ASN A CA 1
ATOM 2185 C C . ASN A 1 276 ? -9.232 -16.490 18.857 1.00 94.31 276 ASN A C 1
ATOM 2187 O O . ASN A 1 276 ? -10.289 -16.767 18.305 1.00 94.31 276 ASN A O 1
ATOM 2191 N N . LYS A 1 277 ? -8.101 -17.137 18.561 1.00 91.62 277 LYS A N 1
ATOM 2192 C CA . LYS A 1 277 ? -8.035 -18.175 17.520 1.00 91.62 277 LYS A CA 1
ATOM 2193 C C . LYS A 1 277 ? -8.715 -19.487 17.916 1.00 91.62 277 LYS A C 1
ATOM 2195 O O . LYS A 1 277 ? -9.010 -20.270 17.027 1.00 91.62 277 LYS A O 1
ATOM 2200 N N . GLU A 1 278 ? -8.890 -19.739 19.209 1.00 91.88 278 GLU A N 1
ATOM 2201 C CA . GLU A 1 278 ? -9.475 -20.981 19.723 1.00 91.88 278 GLU A CA 1
ATOM 2202 C C . GLU A 1 278 ? -10.982 -20.837 19.922 1.00 91.88 278 GLU A C 1
ATOM 2204 O O . GLU A 1 278 ? -11.738 -21.707 19.505 1.00 91.88 278 GLU A O 1
ATOM 2209 N N . THR A 1 279 ? -11.420 -19.728 20.527 1.00 91.62 279 THR A N 1
ATOM 2210 C CA . THR A 1 279 ? -12.839 -19.508 20.856 1.00 91.62 279 THR A CA 1
ATOM 2211 C C . THR A 1 279 ? -13.593 -18.693 19.807 1.00 91.62 279 THR A C 1
ATOM 2213 O O . THR A 1 279 ? -14.816 -18.648 19.842 1.00 91.62 279 THR A O 1
ATOM 2216 N N . HIS A 1 280 ? -12.882 -18.036 18.883 1.00 90.56 280 HIS A N 1
ATOM 2217 C CA . HIS A 1 280 ? -13.418 -17.057 17.924 1.00 90.56 280 HIS A CA 1
ATOM 2218 C C . HIS A 1 280 ? -14.065 -15.809 18.555 1.00 90.56 280 HIS A C 1
ATOM 2220 O O . HIS A 1 280 ? -14.622 -14.971 17.851 1.00 90.56 280 HIS A O 1
ATOM 2226 N N . GLU A 1 281 ? -13.928 -15.628 19.867 1.00 94.25 281 GLU A N 1
ATOM 2227 C CA . GLU A 1 281 ? -14.450 -14.473 20.598 1.00 94.25 281 GLU A CA 1
ATOM 2228 C C . GLU A 1 281 ? -13.504 -13.260 20.527 1.00 94.25 281 GLU A C 1
ATOM 2230 O O . GLU A 1 281 ? -12.308 -13.408 20.223 1.00 94.25 281 GLU A O 1
ATOM 2235 N N . PRO A 1 282 ? -14.002 -12.046 20.838 1.00 95.44 282 PRO A N 1
ATOM 2236 C CA . PRO A 1 282 ? -13.139 -10.907 21.096 1.00 95.44 282 PRO A CA 1
ATOM 2237 C C . PRO A 1 282 ? -12.148 -11.212 22.231 1.00 95.44 282 PRO A C 1
ATOM 2239 O O . PRO A 1 282 ? -12.484 -11.876 23.202 1.00 95.44 282 PRO A O 1
ATOM 2242 N N . LYS A 1 283 ? -10.923 -10.687 22.150 1.00 95.81 283 LYS A N 1
ATOM 2243 C CA . LYS A 1 283 ? -9.981 -10.677 23.288 1.00 95.81 283 LYS A CA 1
ATOM 2244 C C . LYS A 1 283 ? -10.267 -9.526 24.245 1.00 95.81 283 LYS A C 1
ATOM 2246 O O . LYS A 1 283 ? -9.995 -9.622 25.438 1.00 95.81 283 LYS A O 1
ATOM 2251 N N . TYR A 1 284 ? -10.750 -8.422 23.689 1.00 95.75 284 TYR A N 1
ATOM 2252 C CA . TYR A 1 284 ? -11.028 -7.181 24.387 1.00 95.75 284 TYR A CA 1
ATOM 2253 C C . TYR A 1 284 ? -12.367 -6.598 23.932 1.00 95.75 284 TYR A C 1
ATOM 2255 O O . TYR A 1 284 ? -12.763 -6.745 22.771 1.00 95.75 284 TYR A O 1
ATOM 2263 N N . MET A 1 285 ? -13.008 -5.862 24.832 1.00 95.88 285 MET A N 1
ATOM 2264 C CA . MET A 1 285 ? -14.217 -5.070 24.605 1.00 95.88 285 MET A CA 1
ATOM 2265 C C . MET A 1 285 ? -14.056 -3.662 25.187 1.00 95.88 285 MET A C 1
ATOM 2267 O O . MET A 1 285 ? -13.075 -3.384 25.876 1.00 95.88 285 MET A O 1
ATOM 2271 N N . PHE A 1 286 ? -14.992 -2.755 24.902 1.00 96.69 286 PHE A N 1
ATOM 2272 C CA . PHE A 1 286 ? -14.916 -1.392 25.426 1.00 96.69 286 PHE A CA 1
ATOM 2273 C C . PHE A 1 286 ? -15.100 -1.355 26.945 1.00 96.69 286 PHE A C 1
ATOM 2275 O O . PHE A 1 286 ? -16.007 -1.980 27.496 1.00 96.69 286 PHE A O 1
ATOM 2282 N N . ASP A 1 287 ? -14.262 -0.562 27.607 1.00 97.00 287 ASP A N 1
ATOM 2283 C CA . ASP A 1 287 ? -14.461 -0.160 28.994 1.00 97.00 287 ASP A CA 1
ATOM 2284 C C . ASP A 1 287 ? -15.653 0.803 29.059 1.00 97.00 287 ASP A C 1
ATOM 2286 O O . ASP A 1 287 ? -15.556 1.953 28.626 1.00 97.00 287 ASP A O 1
ATOM 2290 N N . GLU A 1 288 ? -16.782 0.345 29.599 1.00 96.44 288 GLU A N 1
ATOM 2291 C CA . GLU A 1 288 ? -18.013 1.137 29.687 1.00 96.44 288 GLU A CA 1
ATOM 2292 C C . GLU A 1 288 ? -17.810 2.463 30.429 1.00 96.44 288 GLU A C 1
ATOM 2294 O O . GLU A 1 288 ? -18.416 3.465 30.057 1.00 96.44 288 GLU A O 1
ATOM 2299 N N . THR A 1 289 ? -16.916 2.515 31.420 1.00 96.25 289 THR A N 1
ATOM 2300 C CA . THR A 1 289 ? -16.674 3.743 32.193 1.00 96.25 289 THR A CA 1
ATOM 2301 C C . THR A 1 289 ? -15.913 4.801 31.397 1.00 96.25 289 THR A C 1
ATOM 2303 O O . THR A 1 289 ? -16.062 5.993 31.657 1.00 96.25 289 THR A O 1
ATOM 2306 N N . LYS A 1 290 ? -15.124 4.380 30.401 1.00 95.25 290 LYS A N 1
ATOM 2307 C CA . LYS A 1 290 ? -14.301 5.271 29.568 1.00 95.25 290 LYS A CA 1
ATOM 2308 C C . LYS A 1 290 ? -14.922 5.558 28.206 1.00 95.25 290 LYS A C 1
ATOM 2310 O O . LYS A 1 290 ? -14.758 6.653 27.680 1.00 95.25 290 LYS A O 1
ATOM 2315 N N . PHE A 1 291 ? -15.599 4.573 27.620 1.00 94.44 291 PHE A N 1
ATOM 2316 C CA . PHE A 1 291 ? -16.235 4.673 26.306 1.00 94.44 291 PHE A CA 1
ATOM 2317 C C . PHE A 1 291 ? -17.724 5.042 26.398 1.00 94.44 291 PHE A C 1
ATOM 2319 O O . PHE A 1 291 ? -18.308 5.513 25.425 1.00 94.44 291 PHE A O 1
ATOM 2326 N N . GLY A 1 292 ? -18.358 4.831 27.556 1.00 94.00 292 GLY A N 1
ATOM 2327 C CA . GLY A 1 292 ? -19.785 5.077 27.787 1.00 94.00 292 GLY A CA 1
ATOM 2328 C C . GLY A 1 292 ? -20.713 3.968 27.282 1.00 94.00 292 GLY A C 1
ATOM 2329 O O . GLY A 1 292 ? -21.923 4.047 27.479 1.00 94.00 292 GLY A O 1
ATOM 2330 N N . LYS A 1 293 ? -20.171 2.944 26.611 1.00 93.19 293 LYS A N 1
ATOM 2331 C CA . LYS A 1 293 ? -20.896 1.771 26.100 1.00 93.19 293 LYS A CA 1
ATOM 2332 C C . LYS A 1 293 ? -19.984 0.542 26.140 1.00 93.19 293 LYS A C 1
ATOM 2334 O O . LYS A 1 293 ? -18.767 0.675 26.086 1.00 93.19 293 LYS A O 1
ATOM 2339 N N . LYS A 1 294 ? -20.568 -0.658 26.161 1.00 91.62 294 LYS A N 1
ATOM 2340 C CA . LYS A 1 294 ? -19.822 -1.931 26.052 1.00 91.62 294 LYS A CA 1
ATOM 2341 C C . LYS A 1 294 ? -19.572 -2.378 24.610 1.00 91.62 294 LYS A C 1
ATOM 2343 O O . LYS A 1 294 ? -18.664 -3.163 24.355 1.00 91.62 294 LYS A O 1
ATOM 2348 N N . ALA A 1 295 ? -20.382 -1.888 23.672 1.00 92.44 295 ALA A N 1
ATOM 2349 C CA . ALA A 1 295 ? -20.327 -2.250 22.262 1.00 92.44 295 ALA A CA 1
ATOM 2350 C C . ALA A 1 295 ? -20.738 -1.070 21.369 1.00 92.44 295 ALA A C 1
ATOM 2352 O O . ALA A 1 295 ? -21.483 -0.179 21.787 1.00 92.44 295 ALA A O 1
ATOM 2353 N N . VAL A 1 296 ? -20.258 -1.099 20.129 1.00 93.38 296 VAL A N 1
ATOM 2354 C CA . VAL A 1 296 ? -20.630 -0.169 19.056 1.00 93.38 296 VAL A CA 1
ATOM 2355 C C . VAL A 1 296 ? -21.813 -0.755 18.296 1.00 93.38 296 VAL A C 1
ATOM 2357 O O . VAL A 1 296 ? -21.813 -1.941 17.966 1.00 93.38 296 VAL A O 1
ATOM 2360 N N . ARG A 1 297 ? -22.823 0.068 18.008 1.00 92.56 297 ARG A N 1
ATOM 2361 C CA . ARG A 1 297 ? -23.937 -0.320 17.135 1.00 92.56 297 ARG A CA 1
ATOM 2362 C C . ARG A 1 297 ? -23.655 0.116 15.700 1.00 92.56 297 ARG A C 1
ATOM 2364 O O . ARG A 1 297 ? -22.862 1.028 15.474 1.00 92.56 297 ARG A O 1
ATOM 2371 N N . ILE A 1 298 ? -24.330 -0.493 14.728 1.00 91.69 298 ILE A N 1
ATOM 2372 C CA . ILE A 1 298 ? -24.128 -0.184 13.301 1.00 91.69 298 ILE A CA 1
ATOM 2373 C C . ILE A 1 298 ? -24.365 1.308 13.031 1.00 91.69 298 ILE A C 1
ATOM 2375 O O . ILE A 1 298 ? -23.599 1.945 12.315 1.00 91.69 298 ILE A O 1
ATOM 2379 N N . GLU A 1 299 ? -25.377 1.896 13.666 1.00 92.06 299 GLU A N 1
ATOM 2380 C CA . GLU A 1 299 ? -25.715 3.310 13.537 1.00 92.06 299 GLU A CA 1
ATOM 2381 C C . GLU A 1 299 ? -24.687 4.271 14.149 1.00 92.06 299 GLU A C 1
ATOM 2383 O O . GLU A 1 299 ? -24.760 5.466 13.852 1.00 92.06 299 GLU A O 1
ATOM 2388 N N . ASP A 1 300 ? -23.778 3.778 14.996 1.00 91.19 300 ASP A N 1
ATOM 2389 C CA . ASP A 1 300 ? -22.717 4.563 15.631 1.00 91.19 300 ASP A CA 1
ATOM 2390 C C . ASP A 1 300 ? -21.462 4.639 14.722 1.00 91.19 300 ASP A C 1
ATOM 2392 O O . ASP A 1 300 ? -20.662 5.573 14.834 1.00 91.19 300 ASP A O 1
ATOM 2396 N N . ILE A 1 301 ? -21.301 3.699 13.778 1.00 91.19 301 ILE A N 1
ATOM 2397 C CA . ILE A 1 301 ? -20.171 3.652 12.835 1.00 91.19 301 ILE A CA 1
ATOM 2398 C C . ILE A 1 301 ? -20.122 4.955 12.021 1.00 91.19 301 ILE A C 1
ATOM 2400 O O . ILE A 1 301 ? -21.136 5.406 11.488 1.00 91.19 301 ILE A O 1
ATOM 2404 N N . ARG A 1 302 ? -18.928 5.564 11.923 1.00 88.94 302 ARG A N 1
ATOM 2405 C CA . ARG A 1 302 ? -18.652 6.859 11.251 1.00 88.94 302 ARG A CA 1
ATOM 2406 C C . ARG A 1 302 ? -19.320 8.092 11.876 1.00 88.94 302 ARG A C 1
ATOM 2408 O O . ARG A 1 302 ? -19.153 9.187 11.348 1.00 88.94 302 ARG A O 1
ATOM 2415 N N . LYS A 1 303 ? -20.043 7.950 12.992 1.00 89.44 303 LYS A N 1
ATOM 2416 C CA . LYS A 1 303 ? -20.614 9.084 13.749 1.00 89.44 303 LYS A CA 1
ATOM 2417 C C . LYS A 1 303 ? -19.833 9.417 15.016 1.00 89.44 303 LYS A C 1
ATOM 2419 O O . LYS A 1 303 ? -20.048 10.467 15.612 1.00 89.44 303 LYS A O 1
ATOM 2424 N N . MET A 1 304 ? -18.940 8.525 15.425 1.00 88.62 304 MET A N 1
ATOM 2425 C CA . MET A 1 304 ? -18.044 8.692 16.561 1.00 88.62 304 MET A CA 1
ATOM 2426 C C . MET A 1 304 ? -16.749 7.909 16.325 1.00 88.62 304 MET A C 1
ATOM 2428 O O . MET A 1 304 ? -16.688 7.049 15.444 1.00 88.62 304 MET A O 1
ATOM 2432 N N . GLU A 1 305 ? -15.725 8.192 17.128 1.00 87.50 305 GLU A N 1
ATOM 2433 C CA . GLU A 1 305 ? -14.526 7.357 17.180 1.00 87.50 305 GLU A CA 1
ATOM 2434 C C . GLU A 1 305 ? -14.884 5.989 17.775 1.00 87.50 305 GLU A C 1
ATOM 2436 O O . GLU A 1 305 ? -15.538 5.905 18.815 1.00 87.50 305 GLU A O 1
ATOM 2441 N N . THR A 1 306 ? -14.477 4.918 17.099 1.00 91.94 306 THR A N 1
ATOM 2442 C CA . THR A 1 306 ? -14.843 3.534 17.455 1.00 91.94 306 THR A CA 1
ATOM 2443 C C . THR A 1 306 ? -13.629 2.617 17.545 1.00 91.94 306 THR A C 1
ATOM 2445 O O . THR A 1 306 ? -13.777 1.403 17.668 1.00 91.94 306 THR A O 1
ATOM 2448 N N . THR A 1 307 ? -12.421 3.177 17.521 1.00 92.62 307 THR A N 1
ATOM 2449 C CA . THR A 1 307 ? -11.195 2.403 17.679 1.00 92.62 307 THR A CA 1
ATOM 2450 C C . THR A 1 307 ? -11.065 1.887 19.112 1.00 92.62 307 THR A C 1
ATOM 2452 O O . THR A 1 307 ? -11.103 2.647 20.086 1.00 92.62 307 THR A O 1
ATOM 2455 N N . LEU A 1 308 ? -10.865 0.575 19.236 1.00 94.06 308 LEU A N 1
ATOM 2456 C CA . LEU A 1 308 ? -10.535 -0.088 20.493 1.00 94.06 308 LEU A CA 1
ATOM 2457 C C . LEU A 1 308 ? -9.016 -0.031 20.727 1.00 94.06 308 LEU A C 1
ATOM 2459 O O . LEU A 1 308 ? -8.242 -0.638 19.990 1.00 94.06 308 LEU A O 1
ATOM 2463 N N . ILE A 1 309 ? -8.597 0.693 21.761 1.00 94.81 309 ILE A N 1
ATOM 2464 C CA . ILE A 1 309 ? -7.206 0.925 22.157 1.00 94.81 309 ILE A CA 1
ATOM 2465 C C . ILE A 1 309 ? -7.006 0.324 23.548 1.00 94.81 309 ILE A C 1
ATOM 2467 O O . ILE A 1 309 ? -7.554 0.822 24.537 1.00 94.81 309 ILE A O 1
ATOM 2471 N N . ARG A 1 310 ? -6.193 -0.734 23.624 1.00 93.56 310 ARG A N 1
ATOM 2472 C CA . ARG A 1 310 ? -6.029 -1.571 24.822 1.00 93.56 310 ARG A CA 1
ATOM 2473 C C . ARG A 1 310 ? -5.694 -0.767 26.079 1.00 93.56 310 ARG A C 1
ATOM 2475 O O . ARG A 1 310 ? -6.277 -0.993 27.129 1.00 93.56 310 ARG A O 1
ATOM 2482 N N . GLU A 1 311 ? -4.784 0.189 25.965 1.00 92.38 311 GLU A N 1
ATOM 2483 C CA . GLU A 1 311 ? -4.280 0.991 27.081 1.00 92.38 311 GLU A CA 1
ATOM 2484 C C . GLU A 1 311 ? -5.212 2.155 27.452 1.00 92.38 311 G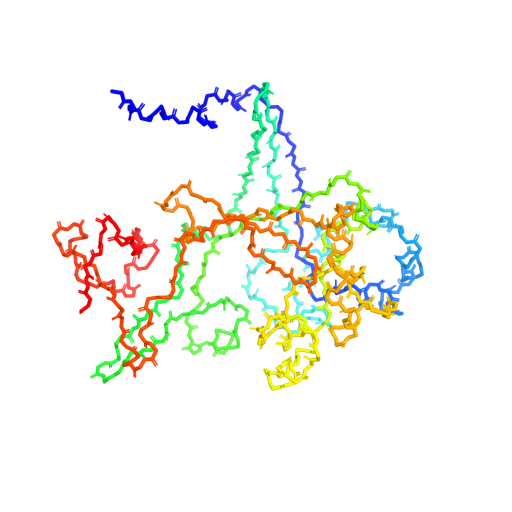LU A C 1
ATOM 2486 O O . GLU A 1 311 ? -5.067 2.749 28.520 1.00 92.38 311 GLU A O 1
ATOM 2491 N N . LYS A 1 312 ? -6.175 2.494 26.585 1.00 94.75 312 LYS A N 1
ATOM 2492 C CA . LYS A 1 312 ? -7.011 3.689 26.738 1.00 94.75 312 LYS A CA 1
ATOM 2493 C C . LYS A 1 312 ? -8.450 3.351 27.087 1.00 94.75 312 LYS A C 1
ATOM 2495 O O . LYS A 1 312 ? -8.934 3.849 28.095 1.00 94.75 312 LYS A O 1
ATOM 2500 N N . ASN A 1 313 ? -9.135 2.540 26.284 1.00 95.75 313 ASN A N 1
ATOM 2501 C CA . ASN A 1 313 ? -10.593 2.379 26.344 1.00 95.75 313 ASN A CA 1
ATOM 2502 C C . ASN A 1 313 ? -11.068 0.918 26.263 1.00 95.75 313 ASN A C 1
ATOM 2504 O O . ASN A 1 313 ? -12.247 0.699 25.992 1.00 95.75 313 ASN A O 1
ATOM 2508 N N . ALA A 1 314 ? -10.189 -0.061 26.493 1.00 96.31 314 ALA A N 1
ATOM 2509 C CA . ALA A 1 314 ? -10.540 -1.476 26.439 1.00 96.31 314 ALA A CA 1
ATOM 2510 C C . ALA A 1 314 ? -10.342 -2.202 27.778 1.00 96.31 314 ALA A C 1
ATOM 2512 O O . ALA A 1 314 ? -9.459 -1.860 28.564 1.00 96.31 314 ALA A O 1
ATOM 2513 N N . VAL A 1 315 ? -11.126 -3.258 27.978 1.00 96.62 315 VAL A N 1
ATOM 2514 C CA . VAL A 1 315 ? -10.982 -4.276 29.030 1.00 96.62 315 VAL A CA 1
ATOM 2515 C C . VAL A 1 315 ? -11.001 -5.668 28.386 1.00 96.62 315 VAL A C 1
ATOM 2517 O O . VAL A 1 315 ? -11.473 -5.789 27.252 1.00 96.62 315 VAL A O 1
ATOM 2520 N N . PRO A 1 316 ? -10.466 -6.719 29.037 1.00 96.25 316 PRO A N 1
ATOM 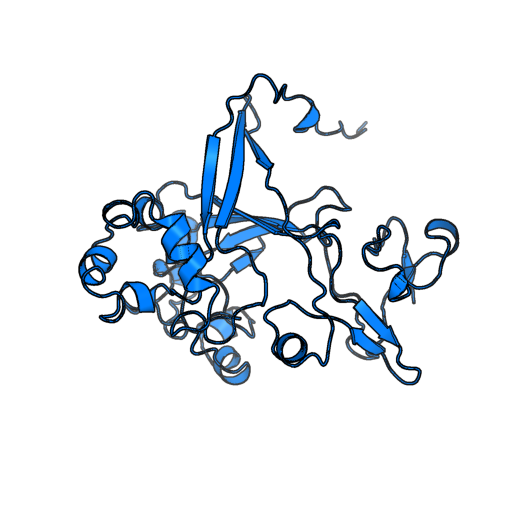2521 C CA . PRO A 1 316 ? -10.645 -8.095 28.568 1.00 96.25 316 PRO A CA 1
ATOM 2522 C C . PRO A 1 316 ? -12.128 -8.423 28.334 1.00 96.25 316 PRO A C 1
ATOM 2524 O O . PRO A 1 316 ? -12.973 -7.924 29.079 1.00 96.25 316 PRO A O 1
ATOM 2527 N N . PHE A 1 317 ? -12.410 -9.198 27.282 1.00 92.75 317 PHE A N 1
ATOM 2528 C CA . PHE A 1 317 ? -13.752 -9.722 26.997 1.00 92.75 317 PHE A CA 1
ATOM 2529 C C . PHE A 1 317 ? -14.179 -10.748 28.052 1.00 92.75 317 PHE A C 1
ATOM 2531 O O . PHE A 1 317 ? -13.307 -11.549 28.466 1.00 92.75 317 PHE A O 1
#

Foldseek 3Di:
DDPDDDPPDPPPDPVVPWDKDKDKAFDQFQCALLNCLDCVVPPCNVVVLVLAAPCVPCPPVQQVNLVVRQDDDPRHPQHQPPDGRIWTWIWTWDDDPPDIDIDIDTDDPDPFAQQWDWDWDDPPPATDTAADDCLDPCNSVVVGPHRGGDKDKDKDAPPQARSCVRYNQSQFRHDLAVVHHPPDALVVQCPQPVSVVVVHRGAGTAGLQQADDSSSDLSRGDDPVSQVVCVVVRHKIWMWMDTNHQAVVVVGIFTWIHHNGTGGDDDDGSDDDQADPPRRDGQKFFDCVQVVDRDDDPVCPSVDRDHDHPVHTIDGD

pLDDT: mean 92.64, std 10.73, range [28.39, 98.75]

Secondary structure (DSSP, 8-state):
---PPP---GGGS-TTTSPPEEEEEE--TT--HHHHHSTTSTTTHHHHHTT--GGGT-TT-HHHHHHHHTSSBTTBSSPPTT--SEEEEEEEEEE-SS-EEEEEE---SSSS-S----EEEE-SSSEEEE-B-TTSHHHHTTSS-B----EEEEEE--S-STTHHHHGGGGG--TTSTTSTT---HHHHHHSHHHHHHT-SS-----GGGBSSTT--TT-BPPHHHHHHHHHTT-SEEEEEEETTTTGGGT--EEEEESSSEEE-SS--S----B-TTT-SBSEEE-HHHHSSSS--GGGTTTS-----TTTTEEE-

Sequence (317 aa):
MGGGDALAGATNVDWASVPTKTIKLFWPGQSTYQWLRSPEHKRANLQTIEGQACTACHLNEEEEMGNKLIVENDLEPMPVEGKNGVIDLQFQVAYDSEDAYFRFQWKTLNSYAGTAHPYLRYDGKEWHAFGYPKLDEVVQDGEQPGIYEDRMSMMIDDGSVENFATQGCWVTCHDGERDSPDLPSKAEVMDNPLFKALKKKDVRKYLPSTRTDENASWDMGKSLEEIAAIKAAGGFLDLMQWRGHRSNPVNMSDDFYVLEYRNSDAGKNPFSSNVNKETHEPKYMFDETKFGKKAVRIEDIRKMETTLIREKNAVPF

Radius of gyration: 21.56 Å; chains: 1; bounding box: 50×54×64 Å